Protein AF-A0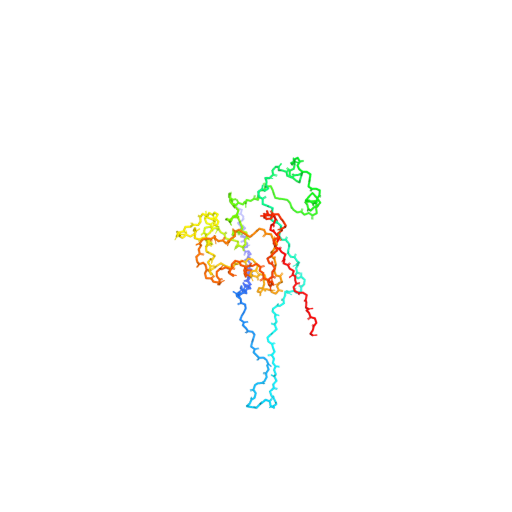A534WMV5-F1 (afdb_monomer_lite)

Radius of gyration: 25.84 Å; chains: 1; bounding box: 45×98×67 Å

pLDDT: mean 75.5, std 22.68, range [28.67, 97.56]

Sequence (215 aa):
MRPVRFAAVVPCAITFWASVALAQKVLPSPEPPFQGVANRTLAGSKPDYPRPVQAPQGAPNILLILIDDAGFGNPSTFGGPVQTPTLDRLARDGLRYNRFHVTALCSPTRAALLSGRNHHAVGFGSIAEAHSGWPGYNAMWPRSAASIAEILRDSGYSTGVFGKWHLTPDTLPVRRHDREGGLRAALSRRSVVRDEYGRRTAAFVVVRRAMGMPP

Foldseek 3Di:
DDDDDDDDDDDDPPPPPPPPPPPPQDPLDDFDDWPWADDPDPVPTGGDDGDFAFADPPDDWDKDKDWPPDDQQDEVCNPHPHDDVVVVVVVVVDPDDPDDDADPDDQQRLCCQFQVDRQLCQQPPDFLQQADPDRSRNLFGDPVTQTPQSVLVSNQKFKAKEFDQRSHHDPDPQDPVRVVRSVVSGGPDDDHDADPPNDGGMIIITIGGPDDDDD

Structure (mmCIF, N/CA/C/O backbone):
data_AF-A0A534WMV5-F1
#
_entry.id   AF-A0A534WMV5-F1
#
loop_
_atom_site.group_PDB
_atom_site.id
_atom_site.type_symbol
_atom_site.label_atom_id
_atom_site.label_alt_id
_atom_site.label_comp_id
_atom_site.label_asym_id
_atom_site.label_entity_id
_atom_site.label_seq_id
_atom_site.pdbx_PDB_ins_code
_atom_site.Cartn_x
_atom_site.Cartn_y
_atom_site.Cartn_z
_atom_site.occupancy
_atom_site.B_iso_or_equiv
_atom_site.auth_seq_id
_atom_site.auth_comp_id
_atom_site.auth_asym_id
_atom_site.auth_atom_id
_atom_site.pdbx_PDB_model_num
ATOM 1 N N . MET A 1 1 ? -2.922 -75.976 18.057 1.00 44.94 1 MET A N 1
ATOM 2 C CA . MET A 1 1 ? -2.052 -75.387 17.015 1.00 44.94 1 MET A CA 1
ATOM 3 C C . MET A 1 1 ? -2.918 -74.500 16.130 1.00 44.94 1 MET A C 1
ATOM 5 O O . MET A 1 1 ? -3.859 -75.006 15.538 1.00 44.94 1 MET A O 1
ATOM 9 N N . ARG A 1 2 ? -2.702 -73.178 16.137 1.00 38.31 2 ARG A N 1
ATOM 10 C CA . ARG A 1 2 ? -3.443 -72.215 15.300 1.00 38.31 2 ARG A CA 1
ATOM 11 C C . ARG A 1 2 ? -2.578 -71.856 14.081 1.00 38.31 2 ARG A C 1
ATOM 13 O O . ARG A 1 2 ? -1.392 -71.610 14.289 1.00 38.31 2 ARG A O 1
ATOM 20 N N . PRO A 1 3 ? -3.117 -71.821 12.850 1.00 43.56 3 PRO A N 1
ATOM 21 C CA . PRO A 1 3 ? -2.329 -71.487 11.670 1.00 43.56 3 PRO A CA 1
ATOM 22 C C . PRO A 1 3 ? -2.040 -69.981 11.618 1.00 43.56 3 PRO A C 1
ATOM 24 O O . PRO A 1 3 ? -2.934 -69.153 11.808 1.00 43.56 3 PRO A O 1
ATOM 27 N N . VAL A 1 4 ? -0.779 -69.637 11.365 1.00 45.97 4 VAL A N 1
ATOM 28 C CA . VAL A 1 4 ? -0.308 -68.262 11.164 1.00 45.97 4 VAL A CA 1
ATOM 29 C C . VAL A 1 4 ? -0.757 -67.799 9.776 1.00 45.97 4 VAL A C 1
ATOM 31 O O . VAL A 1 4 ? -0.454 -68.442 8.774 1.00 45.97 4 VAL A O 1
ATOM 34 N N . ARG A 1 5 ? -1.513 -66.698 9.712 1.00 45.81 5 ARG A N 1
ATOM 35 C CA . ARG A 1 5 ? -1.916 -66.054 8.453 1.00 45.81 5 ARG A CA 1
ATOM 36 C C . ARG A 1 5 ? -0.811 -65.094 8.010 1.00 45.81 5 ARG A C 1
ATOM 38 O O . ARG A 1 5 ? -0.485 -64.170 8.749 1.00 45.81 5 ARG A O 1
ATOM 45 N N . PHE A 1 6 ? -0.271 -65.290 6.811 1.00 43.19 6 PHE A N 1
ATOM 46 C CA . PHE A 1 6 ? 0.605 -64.315 6.161 1.00 43.19 6 PHE A CA 1
ATOM 47 C C . PHE A 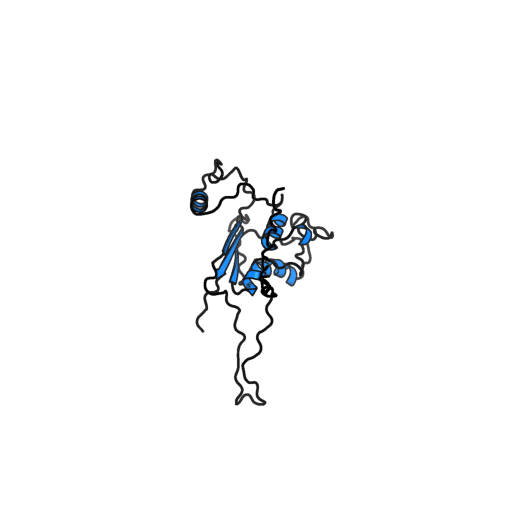1 6 ? -0.246 -63.191 5.561 1.00 43.19 6 PHE A C 1
ATOM 49 O O . PHE A 1 6 ? -1.126 -63.443 4.739 1.00 43.19 6 PHE A O 1
ATOM 56 N N . ALA A 1 7 ? -0.007 -61.953 5.993 1.00 47.84 7 ALA A N 1
ATOM 57 C CA . ALA A 1 7 ? -0.605 -60.767 5.396 1.00 47.84 7 ALA A CA 1
ATOM 58 C C . ALA A 1 7 ? 0.192 -60.374 4.144 1.00 47.84 7 ALA A C 1
ATOM 60 O O . ALA A 1 7 ? 1.392 -60.114 4.224 1.00 47.84 7 ALA A O 1
ATOM 61 N N . ALA A 1 8 ? -0.472 -60.338 2.989 1.00 47.00 8 ALA A N 1
ATOM 62 C CA . ALA A 1 8 ? 0.098 -59.801 1.761 1.00 47.00 8 ALA A CA 1
ATOM 63 C C . ALA A 1 8 ? 0.186 -58.271 1.872 1.00 47.00 8 ALA A C 1
ATOM 65 O O . ALA A 1 8 ? -0.826 -57.590 2.036 1.00 47.00 8 ALA A O 1
ATOM 66 N N . VAL A 1 9 ? 1.402 -57.733 1.799 1.00 46.44 9 VAL A N 1
ATOM 67 C CA . VAL A 1 9 ? 1.648 -56.290 1.724 1.00 46.44 9 VAL A CA 1
ATOM 68 C C . VAL A 1 9 ? 1.382 -55.847 0.287 1.00 46.44 9 VAL A C 1
ATOM 70 O O . VAL A 1 9 ? 2.123 -56.203 -0.625 1.00 46.44 9 VAL A O 1
ATOM 73 N N . VAL A 1 10 ? 0.307 -55.086 0.081 1.00 49.97 10 VAL A N 1
ATOM 74 C CA . VAL A 1 10 ? 0.022 -54.410 -1.191 1.00 49.97 10 VAL A CA 1
ATOM 75 C C . VAL A 1 10 ? 0.951 -53.196 -1.291 1.00 49.97 10 VAL A C 1
ATOM 77 O O . VAL A 1 10 ? 0.880 -52.325 -0.420 1.00 49.97 10 VAL A O 1
ATOM 80 N N . PRO A 1 11 ? 1.831 -53.092 -2.302 1.00 44.81 11 PRO A N 1
ATOM 81 C CA . PRO A 1 11 ? 2.676 -51.920 -2.448 1.00 44.81 11 PRO A CA 1
ATOM 82 C C . PRO A 1 11 ? 1.815 -50.743 -2.918 1.00 44.81 11 PRO A C 1
ATOM 84 O O . PRO A 1 11 ? 1.309 -50.714 -4.038 1.00 44.81 11 PRO A O 1
ATOM 87 N N . CYS A 1 12 ? 1.630 -49.771 -2.026 1.00 41.97 12 CYS A N 1
ATOM 88 C CA . CYS A 1 12 ? 1.025 -48.483 -2.330 1.00 41.97 12 CYS A CA 1
ATOM 89 C C . CYS A 1 12 ? 1.971 -47.721 -3.269 1.00 41.97 12 CYS A C 1
ATOM 91 O O . CYS A 1 12 ? 3.027 -47.247 -2.849 1.00 41.97 12 CYS A O 1
ATOM 93 N N . ALA A 1 13 ? 1.626 -47.652 -4.555 1.00 50.16 13 ALA A N 1
ATOM 94 C CA . ALA A 1 13 ? 2.350 -46.839 -5.519 1.00 50.16 13 ALA A CA 1
ATOM 95 C C . ALA A 1 13 ? 2.137 -45.360 -5.169 1.00 50.16 13 ALA A C 1
ATOM 97 O O . ALA A 1 13 ? 1.097 -44.776 -5.465 1.00 50.16 13 ALA A O 1
ATOM 98 N N . ILE A 1 14 ? 3.126 -44.756 -4.510 1.00 53.72 14 ILE A N 1
ATOM 99 C CA . ILE A 1 14 ? 3.182 -43.313 -4.286 1.00 53.72 14 ILE A CA 1
ATOM 100 C C . ILE A 1 14 ? 3.425 -42.669 -5.652 1.00 53.72 14 ILE A C 1
ATOM 102 O O . ILE A 1 14 ? 4.558 -42.559 -6.117 1.00 53.72 14 ILE A O 1
ATOM 106 N N . THR A 1 15 ? 2.354 -42.265 -6.332 1.00 51.81 15 THR A N 1
ATOM 107 C CA . THR A 1 15 ? 2.458 -41.417 -7.518 1.00 51.81 15 THR A CA 1
ATOM 108 C C . THR A 1 15 ? 2.910 -40.035 -7.069 1.00 51.81 15 THR A C 1
ATOM 110 O O . THR A 1 15 ? 2.114 -39.232 -6.581 1.00 51.81 15 THR A O 1
ATOM 113 N N . PHE A 1 16 ? 4.205 -39.769 -7.209 1.00 42.44 16 PHE A N 1
ATOM 114 C CA . PHE A 1 16 ? 4.785 -38.441 -7.059 1.00 42.44 16 PHE A CA 1
ATOM 115 C C . PHE A 1 16 ? 4.231 -37.557 -8.186 1.00 42.44 16 PHE A C 1
ATOM 117 O O . PHE A 1 16 ? 4.733 -37.562 -9.308 1.00 42.44 16 PHE A O 1
ATOM 124 N N . TRP A 1 17 ? 3.156 -36.816 -7.912 1.00 47.69 17 TRP A N 1
ATOM 125 C CA . TRP A 1 17 ? 2.793 -35.666 -8.733 1.00 47.69 17 TRP A CA 1
ATOM 126 C C . TRP A 1 17 ? 3.890 -34.624 -8.528 1.00 47.69 17 TRP A C 1
ATOM 128 O O . TRP A 1 17 ? 3.895 -33.884 -7.546 1.00 47.69 17 TRP A O 1
ATOM 138 N N . ALA A 1 18 ? 4.867 -34.609 -9.432 1.00 44.41 18 ALA A N 1
ATOM 139 C CA . ALA A 1 18 ? 5.781 -33.492 -9.546 1.00 44.41 18 ALA A CA 1
ATOM 140 C C . ALA A 1 18 ? 4.941 -32.273 -9.937 1.00 44.41 18 ALA A C 1
ATOM 142 O O . ALA A 1 18 ? 4.581 -32.095 -11.100 1.00 44.41 18 ALA A O 1
ATOM 143 N N . SER A 1 19 ? 4.593 -31.447 -8.951 1.00 46.53 19 SER A N 1
ATOM 144 C CA . SER A 1 19 ? 4.166 -30.080 -9.199 1.00 46.53 19 SER A CA 1
ATOM 145 C C . SER A 1 19 ? 5.262 -29.438 -10.035 1.00 46.53 19 SER A C 1
ATOM 147 O O . SER A 1 19 ? 6.346 -29.151 -9.528 1.00 46.53 19 SER A O 1
ATOM 149 N N . VAL A 1 20 ? 5.004 -29.256 -11.329 1.00 44.84 20 VAL A N 1
ATOM 150 C CA . VAL A 1 20 ? 5.805 -28.367 -12.159 1.00 44.84 20 VAL A CA 1
ATOM 151 C C . VAL A 1 20 ? 5.717 -27.022 -11.460 1.00 44.84 20 VAL A C 1
ATOM 153 O O . VAL A 1 20 ? 4.667 -26.379 -11.466 1.00 44.84 20 VAL A O 1
ATOM 156 N N . ALA A 1 21 ? 6.786 -26.640 -10.766 1.00 40.53 21 ALA A N 1
ATOM 157 C CA . ALA A 1 21 ? 6.933 -25.297 -10.256 1.00 40.53 21 ALA A CA 1
ATOM 158 C C . ALA A 1 21 ? 6.850 -24.389 -11.483 1.00 40.53 21 ALA A C 1
ATOM 160 O O . ALA A 1 21 ? 7.787 -24.327 -12.278 1.00 40.53 21 ALA A O 1
ATOM 161 N N . LEU A 1 22 ? 5.688 -23.764 -11.696 1.00 47.72 22 LEU A N 1
ATOM 162 C CA . LEU A 1 22 ? 5.534 -22.723 -12.699 1.00 47.72 22 LEU A CA 1
ATOM 163 C C . LEU A 1 22 ? 6.633 -21.709 -12.402 1.00 47.72 22 LEU A C 1
ATOM 165 O O . LEU A 1 22 ? 6.647 -21.125 -11.317 1.00 47.72 22 LEU A O 1
ATOM 169 N N . ALA A 1 23 ? 7.588 -21.581 -13.325 1.00 43.53 23 ALA A N 1
ATOM 170 C CA . ALA A 1 23 ? 8.689 -20.645 -13.204 1.00 43.53 23 ALA A CA 1
ATOM 171 C C . ALA A 1 23 ? 8.118 -19.294 -12.762 1.00 43.53 23 ALA A C 1
ATOM 173 O O . ALA A 1 23 ? 7.229 -18.750 -13.425 1.00 43.53 23 ALA A O 1
ATOM 174 N N . GLN A 1 24 ? 8.563 -18.790 -11.606 1.00 55.53 24 GLN A N 1
ATOM 175 C CA . GLN A 1 24 ? 8.141 -17.476 -11.138 1.00 55.53 24 GLN A CA 1
ATOM 176 C C . GLN A 1 24 ? 8.456 -16.481 -12.251 1.00 55.53 24 GLN A C 1
ATOM 178 O O . GLN A 1 24 ? 9.611 -16.322 -12.645 1.00 55.53 24 GLN A O 1
ATOM 183 N N . LYS A 1 25 ? 7.417 -15.848 -12.796 1.00 70.31 25 LYS A N 1
ATOM 184 C CA . LYS A 1 25 ? 7.573 -14.807 -13.805 1.00 70.31 25 LYS A CA 1
ATOM 185 C C . LYS A 1 25 ? 8.410 -13.688 -13.181 1.00 70.31 25 LYS A C 1
ATOM 187 O O . LYS A 1 25 ? 7.936 -12.993 -12.286 1.00 70.31 25 LYS A O 1
ATOM 192 N N . VAL A 1 26 ? 9.663 -13.556 -13.612 1.00 81.81 26 VAL A N 1
ATOM 193 C CA . VAL A 1 26 ? 10.568 -12.506 -13.133 1.00 81.81 26 VAL A CA 1
ATOM 194 C C . VAL A 1 26 ? 10.095 -11.172 -13.710 1.00 81.81 26 VAL A C 1
ATOM 196 O O . VAL A 1 26 ? 9.869 -11.055 -14.916 1.00 81.81 26 VAL A O 1
ATOM 199 N N . LEU A 1 27 ? 9.895 -10.185 -12.835 1.00 83.50 27 LEU A N 1
ATOM 200 C CA . LEU A 1 27 ? 9.534 -8.817 -13.202 1.00 83.50 27 LEU A CA 1
ATOM 201 C C . LEU A 1 27 ? 10.727 -7.874 -12.964 1.00 83.50 27 LEU A C 1
ATOM 203 O O . LEU A 1 27 ? 11.468 -8.086 -12.000 1.00 83.50 27 LEU A O 1
ATOM 207 N N . PRO A 1 28 ? 10.892 -6.825 -13.789 1.00 83.62 28 PRO A N 1
ATOM 208 C CA . PRO A 1 28 ? 10.125 -6.533 -15.005 1.00 83.62 28 PRO A CA 1
ATOM 209 C C . PRO A 1 28 ? 10.409 -7.553 -16.121 1.00 83.62 28 PRO A C 1
ATOM 211 O O . PRO A 1 28 ? 11.485 -8.145 -16.178 1.00 83.62 28 PRO A O 1
ATOM 214 N N . SER A 1 29 ? 9.431 -7.786 -17.003 1.00 82.50 29 SER A N 1
ATOM 215 C CA . SER A 1 29 ? 9.649 -8.649 -18.172 1.00 82.50 29 SER A CA 1
ATOM 216 C C . SER A 1 29 ? 10.648 -7.998 -19.141 1.00 82.50 29 SER A C 1
ATOM 218 O O . SER A 1 29 ? 10.623 -6.774 -19.282 1.00 82.50 29 SER A O 1
ATOM 220 N N . PRO A 1 30 ? 11.515 -8.784 -19.807 1.00 84.06 30 PRO A N 1
ATOM 221 C CA . PRO A 1 30 ? 12.445 -8.248 -20.796 1.00 84.06 30 PRO A CA 1
ATOM 222 C C . PRO A 1 30 ? 11.691 -7.621 -21.974 1.00 84.06 30 PRO A C 1
ATOM 224 O O . PRO A 1 30 ? 10.539 -7.973 -22.246 1.00 84.06 30 PRO A O 1
ATOM 227 N N . GLU A 1 31 ? 12.350 -6.703 -22.683 1.00 81.50 31 GLU A N 1
ATOM 228 C CA . GLU A 1 31 ? 11.782 -6.098 -23.887 1.00 81.50 31 GLU A CA 1
ATOM 229 C C . GLU A 1 31 ? 11.488 -7.178 -24.944 1.00 81.50 31 GLU A C 1
ATOM 231 O O . GLU A 1 31 ? 12.322 -8.064 -25.168 1.00 81.50 31 GLU A O 1
ATOM 236 N N . PRO A 1 32 ? 10.304 -7.149 -25.585 1.00 83.12 32 PRO A N 1
ATOM 237 C CA . PRO A 1 32 ? 9.990 -8.102 -26.636 1.00 83.12 32 PRO A CA 1
ATOM 238 C C . PRO A 1 32 ? 10.939 -7.899 -27.829 1.00 83.12 32 PRO A C 1
ATOM 240 O O . PRO A 1 32 ? 11.237 -6.755 -28.182 1.00 83.12 32 PRO A O 1
ATOM 243 N N . PRO A 1 33 ? 11.404 -8.980 -28.481 1.00 86.56 33 PRO A N 1
ATOM 244 C CA . PRO A 1 33 ? 12.253 -8.856 -29.657 1.00 86.56 33 PRO A CA 1
ATOM 245 C C . PRO A 1 33 ? 11.488 -8.181 -30.799 1.00 86.56 33 PRO A C 1
ATOM 247 O O . PRO A 1 33 ? 10.302 -8.453 -30.997 1.00 86.56 33 PRO A O 1
ATOM 250 N N . PHE A 1 34 ? 12.187 -7.338 -31.561 1.00 91.44 34 PHE A N 1
ATOM 251 C CA . PHE A 1 34 ? 11.660 -6.691 -32.762 1.00 91.44 34 PHE A CA 1
ATOM 252 C C . PHE A 1 34 ? 11.176 -7.741 -33.770 1.00 91.44 34 PHE A C 1
ATOM 254 O O . PHE A 1 34 ? 11.966 -8.575 -34.210 1.00 91.44 34 PHE A O 1
ATOM 261 N N . GLN A 1 35 ? 9.894 -7.697 -34.142 1.00 92.19 35 GLN A N 1
ATOM 262 C CA . GLN A 1 35 ? 9.298 -8.609 -35.133 1.00 92.19 35 GLN A CA 1
ATOM 263 C C . GLN A 1 35 ? 9.219 -7.994 -36.534 1.00 92.19 35 GLN A C 1
ATOM 265 O O . GLN A 1 35 ? 8.653 -8.586 -37.454 1.00 92.19 35 GLN A O 1
ATOM 270 N N . GLY A 1 36 ? 9.741 -6.780 -36.703 1.00 91.88 36 GLY A N 1
ATOM 271 C CA . GLY A 1 36 ? 9.799 -6.123 -37.997 1.00 91.88 36 GLY A CA 1
ATOM 272 C C . GLY A 1 36 ? 10.952 -6.637 -38.859 1.00 91.88 36 GLY A C 1
ATOM 273 O O . GLY A 1 36 ? 11.645 -7.600 -38.539 1.00 91.88 36 GLY A O 1
ATOM 274 N N . VAL A 1 37 ? 11.185 -5.952 -39.974 1.00 94.62 37 VAL A N 1
ATOM 275 C CA . VAL A 1 37 ? 12.282 -6.247 -40.902 1.00 94.62 37 VAL A CA 1
ATOM 276 C C . VAL A 1 37 ? 13.134 -4.995 -41.053 1.00 94.62 37 VAL A C 1
ATOM 278 O O . VAL A 1 37 ? 12.627 -3.962 -41.487 1.00 94.62 37 VAL A O 1
ATOM 281 N N . ALA A 1 38 ? 14.419 -5.083 -40.716 1.00 93.62 38 ALA A N 1
ATOM 282 C CA . ALA A 1 38 ? 15.381 -3.996 -40.876 1.00 93.62 38 ALA A CA 1
ATOM 283 C C . ALA A 1 38 ? 16.331 -4.314 -42.041 1.00 93.62 38 ALA A C 1
ATOM 285 O O . ALA A 1 38 ? 17.278 -5.083 -41.890 1.00 93.62 38 ALA A O 1
ATOM 286 N N . ASN A 1 39 ? 16.051 -3.748 -43.217 1.00 94.69 39 ASN A N 1
ATOM 287 C CA . ASN A 1 39 ? 16.879 -3.916 -44.412 1.00 94.69 39 ASN A CA 1
ATOM 288 C C . ASN A 1 39 ? 17.940 -2.810 -44.526 1.00 94.69 39 ASN A C 1
ATOM 290 O O . ASN A 1 39 ? 17.893 -1.798 -43.830 1.00 94.69 39 ASN A O 1
ATOM 294 N N . ARG A 1 40 ? 18.883 -2.976 -45.466 1.00 94.12 40 ARG A N 1
ATOM 295 C CA . ARG A 1 40 ? 19.926 -1.973 -45.767 1.00 94.12 40 ARG A CA 1
ATOM 296 C C . ARG A 1 40 ? 19.347 -0.612 -46.185 1.00 94.12 40 ARG A C 1
ATOM 298 O O . ARG A 1 40 ? 19.985 0.413 -45.966 1.00 94.12 40 ARG A O 1
ATOM 305 N N . THR A 1 41 ? 18.159 -0.600 -46.788 1.00 93.81 41 THR A N 1
ATOM 306 C CA . THR A 1 41 ? 17.413 0.610 -47.162 1.00 93.81 41 THR A CA 1
ATOM 307 C C . THR A 1 41 ? 16.053 0.650 -46.468 1.00 93.81 41 THR A C 1
ATOM 309 O O . THR A 1 41 ? 15.481 -0.390 -46.138 1.00 93.81 41 THR A O 1
ATOM 312 N N . LEU A 1 42 ? 15.485 1.853 -46.306 1.00 88.69 42 LEU A N 1
ATOM 313 C CA . LEU A 1 42 ? 14.103 2.026 -45.831 1.00 88.69 42 LEU A CA 1
ATOM 314 C C . LEU A 1 42 ? 13.103 1.285 -46.730 1.00 88.69 42 LEU A C 1
ATOM 316 O O . LEU A 1 42 ? 12.178 0.649 -46.231 1.00 88.69 42 LEU A O 1
ATOM 320 N N . ALA A 1 43 ? 13.328 1.311 -48.048 1.00 91.56 43 ALA A N 1
ATOM 321 C CA . ALA A 1 43 ? 12.562 0.516 -48.998 1.00 91.56 43 ALA A CA 1
ATOM 322 C C . ALA A 1 43 ? 12.658 -0.979 -48.640 1.00 91.56 43 ALA A C 1
ATOM 324 O O . ALA A 1 43 ? 13.752 -1.539 -48.572 1.00 91.56 43 ALA A O 1
ATOM 325 N N . GLY A 1 44 ? 11.503 -1.599 -48.380 1.00 87.94 44 GLY A N 1
ATOM 326 C CA . GLY A 1 44 ? 11.382 -3.003 -47.979 1.00 87.94 44 GLY A CA 1
ATOM 327 C C . GLY A 1 44 ? 11.527 -3.270 -46.476 1.00 87.94 44 GLY A C 1
ATOM 328 O O . GLY A 1 44 ? 11.277 -4.396 -46.051 1.00 87.94 44 GLY A O 1
ATOM 329 N N . SER A 1 45 ? 11.915 -2.286 -45.660 1.00 94.94 45 SER A N 1
ATOM 330 C CA . SER A 1 45 ? 11.899 -2.424 -44.196 1.00 94.94 45 SER A CA 1
ATOM 331 C C . SER A 1 45 ? 10.461 -2.373 -43.661 1.00 94.94 45 SER A C 1
ATOM 333 O O . SER A 1 45 ? 9.614 -1.665 -44.205 1.00 94.94 45 SER A O 1
ATOM 335 N N . LYS A 1 46 ? 10.171 -3.121 -42.590 1.00 95.19 46 LYS A N 1
ATOM 336 C CA . LYS A 1 46 ? 8.864 -3.143 -41.914 1.00 95.19 46 LYS A CA 1
ATOM 337 C C . LYS A 1 46 ? 9.041 -2.760 -40.447 1.00 95.19 46 LYS A C 1
ATOM 339 O O . LYS A 1 46 ? 9.752 -3.481 -39.748 1.00 95.19 46 LYS A O 1
ATOM 344 N N . PRO A 1 47 ? 8.430 -1.665 -39.968 1.00 92.75 47 PRO A N 1
ATOM 345 C CA . PRO A 1 47 ? 8.474 -1.334 -38.554 1.00 92.75 47 PRO A CA 1
ATOM 346 C C . PRO A 1 47 ? 7.618 -2.316 -37.747 1.00 92.75 47 PRO A C 1
ATOM 348 O O . PRO A 1 47 ? 6.604 -2.820 -38.225 1.00 92.75 47 PRO A O 1
ATOM 351 N N . ASP A 1 48 ? 8.020 -2.536 -36.505 1.00 91.38 48 ASP A N 1
ATOM 352 C CA . ASP A 1 48 ? 7.235 -3.190 -35.466 1.00 91.38 48 ASP A CA 1
ATOM 353 C C . ASP A 1 48 ? 7.456 -2.404 -34.174 1.00 91.38 48 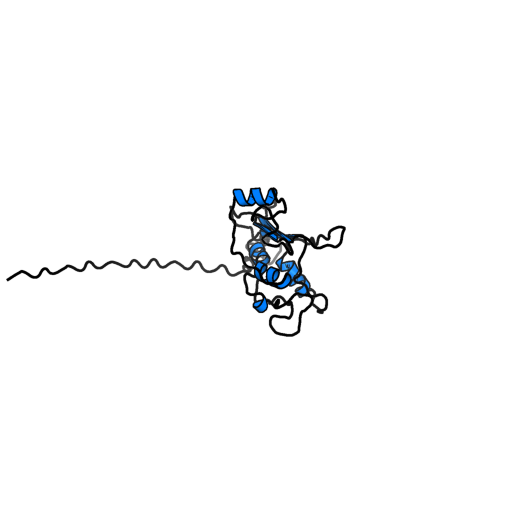ASP A C 1
ATOM 355 O O . ASP A 1 48 ? 8.596 -2.100 -33.813 1.00 91.38 48 ASP A O 1
ATOM 359 N N . TYR A 1 49 ? 6.362 -2.014 -33.525 1.00 86.88 49 TYR A N 1
ATOM 360 C CA . TYR A 1 49 ? 6.410 -1.219 -32.304 1.00 86.88 49 TYR A CA 1
ATOM 361 C C . TYR A 1 49 ? 6.230 -2.130 -31.088 1.00 86.88 49 TYR A C 1
ATOM 363 O O . TYR A 1 49 ? 5.333 -2.981 -31.091 1.00 86.88 49 TYR A O 1
ATOM 371 N N . PRO A 1 50 ? 7.010 -1.929 -30.010 1.00 84.19 50 PRO A N 1
ATOM 372 C CA . PRO A 1 50 ? 6.810 -2.675 -28.779 1.00 84.19 50 PRO A CA 1
ATOM 373 C C . PRO A 1 50 ? 5.404 -2.400 -28.236 1.00 84.19 50 PRO A C 1
ATOM 375 O O . PRO A 1 50 ? 4.985 -1.252 -28.070 1.00 84.19 50 PRO A O 1
ATOM 378 N N . ARG A 1 51 ? 4.657 -3.470 -27.962 1.00 83.44 51 ARG A N 1
ATOM 379 C CA . ARG A 1 51 ? 3.303 -3.372 -27.407 1.00 83.44 51 ARG A CA 1
ATOM 380 C C . ARG A 1 51 ? 3.383 -3.219 -25.886 1.00 83.44 51 ARG A C 1
ATOM 382 O O . ARG A 1 51 ? 4.179 -3.918 -25.257 1.00 83.44 51 ARG A O 1
ATOM 389 N N . PRO A 1 52 ? 2.553 -2.360 -25.269 1.00 79.19 52 PRO A N 1
ATOM 390 C CA . PRO A 1 52 ? 2.507 -2.255 -23.818 1.00 79.19 52 PRO A CA 1
ATOM 391 C C . PRO A 1 52 ? 1.998 -3.561 -23.201 1.00 79.19 52 PRO A C 1
ATOM 393 O O . PRO A 1 52 ? 1.132 -4.235 -23.765 1.00 79.19 52 PRO A O 1
ATOM 396 N N . VAL A 1 53 ? 2.509 -3.899 -22.015 1.00 83.56 53 VAL A N 1
ATOM 397 C CA . VAL A 1 53 ? 2.013 -5.043 -21.242 1.00 83.56 53 VAL A CA 1
ATOM 398 C C . VAL A 1 53 ? 0.545 -4.805 -20.891 1.00 83.56 53 VAL A C 1
ATOM 400 O O . VAL A 1 53 ? 0.185 -3.749 -20.371 1.00 83.56 53 VAL A O 1
ATOM 403 N N . GLN A 1 54 ? -0.304 -5.792 -21.169 1.00 85.94 54 GLN A N 1
ATOM 404 C CA . GLN A 1 54 ? -1.726 -5.752 -20.837 1.00 85.94 54 GLN A CA 1
ATOM 405 C C . GLN A 1 54 ? -2.025 -6.700 -19.682 1.00 85.94 54 GLN A C 1
ATOM 407 O O . GLN A 1 54 ? -1.486 -7.806 -19.611 1.00 85.94 54 GLN A O 1
ATOM 412 N N . ALA A 1 55 ? -2.919 -6.274 -18.793 1.00 85.50 55 ALA A N 1
ATOM 413 C CA . ALA A 1 55 ? -3.406 -7.131 -17.728 1.00 85.50 55 ALA A CA 1
ATOM 414 C C . ALA A 1 55 ? -4.191 -8.332 -18.302 1.00 85.50 55 ALA A C 1
ATOM 416 O O . ALA A 1 55 ? -4.961 -8.152 -19.259 1.00 85.50 55 ALA A O 1
ATOM 417 N N . PRO A 1 56 ? -4.047 -9.538 -17.709 1.00 83.69 56 PRO A N 1
ATOM 418 C CA . PRO A 1 56 ? -4.719 -10.749 -18.172 1.00 83.69 56 PRO A CA 1
ATOM 419 C C . PRO A 1 56 ? -6.231 -10.581 -18.357 1.00 83.69 56 PRO A C 1
ATOM 421 O O . PRO A 1 56 ? -6.881 -9.735 -17.732 1.00 83.69 56 PRO A O 1
ATOM 424 N N . GLN A 1 57 ? -6.817 -11.414 -19.214 1.00 86.44 57 GLN A N 1
ATOM 425 C CA . GLN A 1 57 ? -8.269 -11.472 -19.347 1.00 86.44 57 GLN A CA 1
ATOM 426 C C . GLN A 1 57 ? -8.900 -11.877 -18.007 1.00 86.44 57 GLN A C 1
ATOM 428 O O . GLN A 1 57 ? -8.423 -12.788 -17.339 1.00 86.44 57 GLN A O 1
ATOM 433 N N . GLY A 1 58 ? -9.952 -11.164 -17.597 1.00 86.88 58 GLY A N 1
ATOM 434 C CA . GLY A 1 58 ? -10.617 -11.393 -16.309 1.00 86.88 58 GLY A CA 1
ATOM 435 C C . GLY A 1 58 ? -9.895 -10.811 -15.086 1.00 86.88 58 GLY A C 1
ATOM 436 O O . GLY A 1 58 ? -10.385 -10.980 -13.975 1.00 86.88 58 GLY A O 1
ATOM 437 N N . ALA A 1 59 ? -8.773 -10.102 -15.261 1.00 87.50 59 ALA A N 1
ATOM 438 C CA . ALA A 1 59 ? -8.093 -9.411 -14.166 1.00 87.50 59 ALA A CA 1
ATOM 439 C C . ALA A 1 59 ? -9.037 -8.415 -13.445 1.00 87.50 59 ALA A C 1
ATOM 441 O O . ALA A 1 59 ? -9.625 -7.556 -14.118 1.00 87.50 59 ALA A O 1
ATOM 442 N N . PRO A 1 60 ? -9.196 -8.500 -12.106 1.00 91.81 60 PRO A N 1
ATOM 443 C CA . PRO A 1 60 ? -10.106 -7.636 -11.356 1.00 91.81 60 PRO A CA 1
ATOM 444 C C . PRO A 1 60 ? -9.546 -6.219 -11.210 1.00 91.81 60 PRO A C 1
ATOM 446 O O . PRO A 1 60 ? -8.344 -6.003 -11.293 1.00 91.81 60 PRO A O 1
ATOM 449 N N . ASN A 1 61 ? -10.402 -5.240 -10.921 1.00 90.69 61 ASN A N 1
ATOM 450 C CA . ASN A 1 61 ? -9.924 -3.949 -10.421 1.00 90.69 61 ASN A CA 1
ATOM 451 C C . ASN A 1 61 ? -9.602 -4.074 -8.928 1.00 90.69 61 ASN A C 1
ATOM 453 O O . ASN A 1 61 ? -10.326 -4.752 -8.200 1.00 90.69 61 ASN A O 1
ATOM 457 N N . ILE A 1 62 ? -8.553 -3.393 -8.469 1.00 90.06 62 ILE A N 1
ATOM 458 C CA . ILE A 1 62 ? -8.148 -3.400 -7.061 1.00 90.06 62 ILE A CA 1
ATOM 459 C C . ILE A 1 62 ? -8.306 -1.981 -6.515 1.00 90.06 62 ILE A C 1
ATOM 461 O O . ILE A 1 62 ? -7.761 -1.023 -7.064 1.00 90.06 62 ILE A O 1
ATOM 465 N N . LEU A 1 63 ? -9.065 -1.852 -5.428 1.00 91.25 63 LEU A N 1
ATOM 466 C CA . LEU A 1 63 ? -9.235 -0.610 -4.684 1.00 91.25 63 LEU A CA 1
ATOM 467 C C . LEU A 1 63 ? -8.767 -0.829 -3.248 1.00 91.25 63 LEU A C 1
ATOM 469 O O . LEU A 1 63 ? -9.390 -1.579 -2.502 1.00 91.25 63 LEU A O 1
ATOM 473 N N . LEU A 1 64 ? -7.683 -0.158 -2.868 1.00 90.75 64 LEU A N 1
ATOM 474 C CA . LEU A 1 64 ? -7.172 -0.165 -1.501 1.00 90.75 64 LEU A CA 1
ATOM 475 C C . LEU A 1 64 ? -7.534 1.153 -0.822 1.00 90.75 64 LEU A C 1
ATOM 477 O O . LEU A 1 64 ? -7.115 2.215 -1.281 1.00 90.75 64 LEU A O 1
ATOM 481 N N . ILE A 1 65 ? -8.293 1.071 0.270 1.00 91.94 65 ILE A N 1
ATOM 482 C CA . ILE A 1 65 ? -8.705 2.219 1.082 1.00 91.94 65 ILE A CA 1
ATOM 483 C C . ILE A 1 65 ? -7.982 2.132 2.422 1.00 91.94 65 ILE A C 1
ATOM 485 O O . ILE A 1 65 ? -8.214 1.198 3.187 1.00 91.94 65 ILE A O 1
ATOM 489 N N . LEU A 1 66 ? -7.122 3.108 2.710 1.00 90.75 66 LEU A N 1
ATOM 490 C CA . LEU A 1 66 ? -6.435 3.222 3.993 1.00 90.75 66 LEU A CA 1
ATOM 491 C C . LEU A 1 66 ? -6.885 4.491 4.721 1.00 90.75 66 LEU A C 1
ATOM 493 O O . LEU A 1 66 ? -6.636 5.609 4.254 1.00 90.75 66 LEU A O 1
ATOM 497 N N . ILE A 1 67 ? -7.527 4.299 5.873 1.0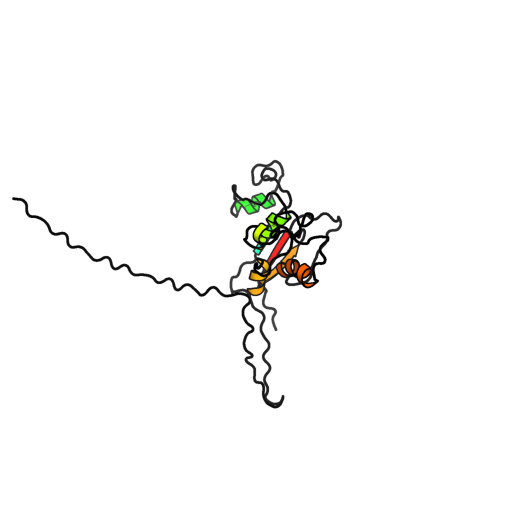0 92.00 67 ILE A N 1
ATOM 498 C CA . ILE A 1 67 ? -7.983 5.372 6.761 1.00 92.00 67 ILE A CA 1
ATOM 499 C C . ILE A 1 67 ? -6.871 5.668 7.770 1.00 92.00 67 ILE A C 1
ATOM 501 O O . ILE A 1 67 ? -6.304 4.751 8.358 1.00 92.00 67 ILE A O 1
ATOM 505 N N . ASP A 1 68 ? -6.536 6.945 7.926 1.00 92.06 68 ASP A N 1
ATOM 506 C CA . ASP A 1 68 ? -5.461 7.401 8.810 1.00 92.06 68 ASP A CA 1
ATOM 507 C C . ASP A 1 68 ? -5.998 7.577 10.235 1.00 92.06 68 ASP A C 1
ATOM 509 O O . ASP A 1 68 ? -7.077 8.142 10.411 1.00 92.06 68 ASP A O 1
ATOM 513 N N . ASP A 1 69 ? -5.263 7.067 11.223 1.00 90.81 69 ASP A N 1
ATOM 514 C CA . ASP A 1 69 ? -5.549 7.177 12.662 1.00 90.81 69 ASP A CA 1
ATOM 515 C C . ASP A 1 69 ? -6.974 6.756 13.087 1.00 90.81 69 ASP A C 1
ATOM 517 O O . ASP A 1 69 ? -7.542 7.247 14.065 1.00 90.81 69 ASP A O 1
ATOM 521 N N . ALA A 1 70 ? -7.561 5.792 12.370 1.00 89.88 70 ALA A N 1
ATOM 522 C CA . ALA A 1 70 ? -8.847 5.209 12.732 1.00 89.88 70 ALA A CA 1
ATOM 523 C C . ALA A 1 70 ? -8.690 4.143 13.827 1.00 89.88 70 ALA A C 1
ATOM 525 O O . ALA A 1 70 ? -8.150 3.060 13.593 1.00 89.88 70 ALA A O 1
ATOM 526 N N . GLY A 1 71 ? -9.213 4.433 15.019 1.00 90.88 71 GLY A N 1
ATOM 527 C CA . GLY A 1 71 ? -9.296 3.466 16.111 1.00 90.88 71 GLY A CA 1
ATOM 528 C C . GLY A 1 71 ? -10.283 2.333 15.811 1.00 90.88 71 GLY A C 1
ATOM 529 O O . GLY A 1 71 ? -11.377 2.572 15.300 1.00 90.88 71 GLY A O 1
ATOM 530 N N . PHE A 1 72 ? -9.919 1.101 16.182 1.00 94.31 72 PHE A N 1
ATOM 531 C CA . PHE A 1 72 ? -10.737 -0.102 15.959 1.00 94.31 72 PHE A CA 1
ATOM 532 C C . PHE A 1 72 ? -12.156 0.007 16.544 1.00 94.31 72 PHE A C 1
ATOM 534 O O . PHE A 1 72 ? -13.112 -0.433 15.916 1.00 94.31 72 PHE A O 1
ATOM 541 N N . GLY A 1 73 ? -12.295 0.633 17.718 1.00 94.62 73 GLY A N 1
ATOM 542 C CA . GLY A 1 73 ? -13.576 0.807 18.414 1.00 94.62 73 GLY A CA 1
ATOM 543 C C . GLY A 1 73 ? -14.398 2.022 17.977 1.00 94.62 73 GLY A C 1
ATOM 544 O O . GLY A 1 73 ? -15.423 2.299 18.590 1.00 94.62 73 GLY A O 1
ATOM 545 N N . ASN A 1 74 ? -13.966 2.772 16.960 1.00 94.56 74 ASN A N 1
ATOM 546 C CA . ASN A 1 74 ? -14.687 3.961 16.503 1.00 94.56 74 ASN A CA 1
ATOM 547 C C . ASN A 1 74 ? -15.888 3.629 15.590 1.00 94.56 74 ASN A C 1
ATOM 549 O O . ASN A 1 74 ? -16.984 4.106 15.887 1.00 94.56 74 ASN A O 1
ATOM 553 N N . PRO A 1 75 ? -15.740 2.856 14.494 1.00 95.00 75 PRO A N 1
ATOM 554 C CA . PRO A 1 75 ? -16.816 2.645 13.520 1.00 95.00 75 PRO A CA 1
ATOM 555 C C . PRO A 1 75 ? -17.903 1.667 13.997 1.00 95.00 75 PRO A C 1
ATOM 557 O O . PRO A 1 75 ? -17.609 0.637 14.611 1.00 95.00 75 PRO A O 1
ATOM 560 N N . SER A 1 76 ? -19.152 1.924 13.597 1.00 96.00 76 SER A N 1
ATOM 561 C CA . SER A 1 76 ? -20.319 1.051 13.815 1.00 96.00 76 SER A CA 1
ATOM 562 C C . SER A 1 76 ? -20.090 -0.381 13.324 1.00 96.00 76 SER A C 1
ATOM 564 O O . SER A 1 76 ? -20.561 -1.331 13.947 1.00 96.00 76 SER A O 1
ATOM 566 N N . THR A 1 77 ? -19.272 -0.558 12.282 1.00 95.38 77 THR A N 1
ATOM 567 C CA . THR A 1 77 ? -18.938 -1.864 11.686 1.00 95.38 77 THR A CA 1
ATOM 568 C C . THR A 1 77 ? -18.260 -2.834 12.658 1.00 95.38 77 THR A C 1
ATOM 570 O O . THR A 1 77 ? -18.343 -4.056 12.472 1.00 95.38 77 THR A O 1
ATOM 573 N N . PHE A 1 78 ? -17.618 -2.294 13.701 1.00 95.50 78 PHE A N 1
ATOM 574 C CA . PHE A 1 78 ? -16.971 -3.032 14.790 1.00 95.50 78 PHE A CA 1
ATOM 575 C C . PHE A 1 78 ? -17.609 -2.748 16.167 1.00 95.50 78 PHE A C 1
ATOM 577 O O . PHE A 1 78 ? -17.013 -3.058 17.195 1.00 95.50 78 PHE A O 1
ATOM 584 N N . GLY A 1 79 ? -18.830 -2.198 16.198 1.00 94.94 79 GLY A N 1
ATOM 585 C CA . GLY A 1 79 ? -19.586 -1.912 17.427 1.00 94.94 79 GLY A CA 1
ATOM 586 C C . GLY A 1 79 ? -19.311 -0.543 18.056 1.00 94.94 79 GLY A C 1
ATOM 587 O O . GLY A 1 79 ? -19.730 -0.298 19.184 1.00 94.94 79 GLY A O 1
ATOM 588 N N . GLY A 1 80 ? -18.609 0.342 17.347 1.00 96.50 80 GLY A N 1
ATOM 589 C CA . GLY A 1 80 ? -18.308 1.693 17.804 1.00 96.50 80 GLY A CA 1
ATOM 590 C C . GLY A 1 80 ? -19.462 2.692 17.641 1.00 96.50 80 GLY A C 1
ATOM 591 O O . GLY A 1 80 ? -20.442 2.415 16.945 1.00 96.50 80 GLY A O 1
ATOM 592 N N . PRO A 1 81 ? -19.354 3.883 18.256 1.00 96.81 81 PRO A N 1
ATOM 593 C CA . PRO A 1 81 ? -20.414 4.891 18.234 1.00 96.81 81 PRO A CA 1
ATOM 594 C C . PRO A 1 81 ? -20.509 5.668 16.908 1.00 96.81 81 PRO A C 1
ATOM 596 O O . PRO A 1 81 ? -21.534 6.298 16.641 1.00 96.81 81 PRO A O 1
ATOM 599 N N . VAL A 1 82 ? -19.461 5.659 16.073 1.00 96.88 82 VAL A N 1
ATOM 600 C CA . VAL A 1 82 ? -19.422 6.431 14.822 1.00 96.88 82 VAL A CA 1
ATOM 601 C C . VAL A 1 82 ? -20.185 5.689 13.732 1.00 96.88 82 VAL A C 1
ATOM 603 O O . VAL A 1 82 ? -19.771 4.623 13.284 1.00 96.88 82 VAL A O 1
ATOM 606 N N . GLN A 1 83 ? -21.283 6.277 13.263 1.00 97.56 83 GLN A N 1
ATOM 607 C CA . GLN A 1 83 ? -22.116 5.684 12.219 1.00 97.56 83 GLN A CA 1
ATOM 608 C C . GLN A 1 83 ? -21.373 5.632 10.877 1.00 97.56 83 GLN A C 1
ATOM 610 O O . GLN A 1 83 ? -21.020 6.662 10.303 1.00 97.56 83 GLN A O 1
ATOM 615 N N . THR A 1 84 ? -21.160 4.421 10.360 1.00 96.69 84 THR A N 1
ATOM 616 C CA . THR A 1 84 ? -20.426 4.160 9.113 1.00 96.69 84 THR A CA 1
ATOM 617 C C . THR A 1 84 ? -21.219 3.265 8.148 1.00 96.69 84 THR A C 1
ATOM 619 O O . THR A 1 84 ? -20.741 2.202 7.751 1.00 96.69 84 THR A O 1
ATOM 622 N N . PRO A 1 85 ? -22.411 3.694 7.682 1.00 97.00 85 PRO A N 1
ATOM 623 C CA . PRO A 1 85 ? -23.337 2.840 6.925 1.00 97.00 85 PRO A CA 1
ATOM 624 C C . PRO A 1 85 ? -22.743 2.268 5.625 1.00 97.00 85 PRO A C 1
ATOM 626 O O . PRO A 1 85 ? -23.086 1.161 5.205 1.00 97.00 85 PRO A O 1
ATOM 629 N N . THR A 1 86 ? -21.819 2.992 4.986 1.00 96.25 86 THR A N 1
ATOM 630 C CA . THR A 1 86 ? -21.105 2.498 3.799 1.00 96.25 86 THR A CA 1
ATOM 631 C C . THR A 1 86 ? -20.156 1.348 4.139 1.00 96.25 86 THR A C 1
ATOM 633 O O . THR A 1 86 ? -20.117 0.367 3.397 1.00 96.25 86 THR A O 1
ATOM 636 N N . LEU A 1 87 ? -19.424 1.436 5.256 1.00 94.75 87 LEU A N 1
ATOM 637 C CA . LEU A 1 87 ? -18.556 0.352 5.728 1.00 94.75 87 LEU A CA 1
ATOM 638 C C . LEU A 1 87 ? -19.388 -0.839 6.214 1.00 94.75 87 LEU A C 1
ATOM 640 O O . LEU A 1 87 ? -19.045 -1.977 5.907 1.00 94.75 87 LEU A O 1
ATOM 644 N N . ASP A 1 88 ? -20.533 -0.586 6.851 1.00 96.56 88 ASP A N 1
ATOM 645 C CA . ASP A 1 88 ? -21.469 -1.631 7.278 1.00 96.56 88 ASP A CA 1
ATOM 646 C C . ASP A 1 88 ? -22.033 -2.420 6.091 1.00 96.56 88 ASP A C 1
ATOM 648 O O . ASP A 1 88 ? -22.194 -3.638 6.156 1.00 96.56 88 ASP A O 1
ATOM 652 N N . ARG A 1 89 ? -22.314 -1.749 4.967 1.00 97.38 89 ARG A N 1
ATOM 653 C CA . ARG A 1 89 ? -22.693 -2.429 3.720 1.00 97.38 89 ARG A CA 1
ATOM 654 C C . ARG A 1 89 ? -21.542 -3.272 3.167 1.00 97.38 89 ARG A C 1
ATOM 656 O O . ARG A 1 89 ? -21.750 -4.448 2.905 1.00 97.38 89 ARG A O 1
ATOM 663 N N . LEU A 1 90 ? -20.336 -2.709 3.057 1.00 95.88 90 LEU A N 1
ATOM 664 C CA . LEU A 1 90 ? -19.164 -3.448 2.565 1.00 95.88 90 LEU A CA 1
ATOM 665 C C . LEU A 1 90 ? -18.847 -4.682 3.421 1.00 95.88 90 LEU A C 1
ATOM 667 O O . LEU A 1 90 ? -18.477 -5.723 2.892 1.00 95.88 90 LEU A O 1
ATOM 671 N N . ALA A 1 91 ? -19.010 -4.574 4.737 1.00 95.44 91 ALA A N 1
ATOM 672 C CA . ALA A 1 91 ? -18.785 -5.668 5.667 1.00 95.44 91 ALA A CA 1
ATOM 673 C C . ALA A 1 91 ? -19.842 -6.779 5.590 1.00 95.44 91 ALA A C 1
ATOM 675 O O . ALA A 1 91 ? -19.512 -7.928 5.876 1.00 95.44 91 ALA A O 1
ATOM 676 N N . ARG A 1 92 ? -21.096 -6.454 5.242 1.00 97.06 92 ARG A N 1
ATOM 677 C CA . ARG A 1 92 ? -22.162 -7.452 5.039 1.00 97.06 92 ARG A CA 1
ATOM 678 C C . ARG A 1 92 ? -21.926 -8.294 3.791 1.00 97.06 92 ARG A C 1
ATOM 680 O O . ARG A 1 92 ? -22.160 -9.495 3.831 1.00 97.06 92 ARG A O 1
ATOM 687 N N . ASP A 1 93 ? -21.418 -7.667 2.736 1.00 97.31 93 ASP A N 1
ATOM 688 C CA . ASP A 1 93 ? -21.171 -8.313 1.444 1.00 97.31 93 ASP A CA 1
ATOM 689 C C . ASP A 1 93 ? -19.732 -8.862 1.319 1.00 97.31 93 ASP A C 1
ATOM 691 O O . ASP A 1 93 ? -19.304 -9.267 0.238 1.00 97.31 93 ASP A O 1
ATOM 695 N N . GLY A 1 94 ? -18.957 -8.851 2.410 1.00 95.88 94 GLY A N 1
ATOM 696 C CA . GLY A 1 94 ? -17.524 -9.134 2.393 1.00 95.88 94 GLY A CA 1
ATOM 697 C C . GLY A 1 94 ? -17.000 -9.820 3.653 1.00 95.88 94 GLY A C 1
ATOM 698 O O . GLY A 1 94 ? -17.721 -10.500 4.379 1.00 95.88 94 GLY A O 1
ATOM 699 N N . LEU A 1 95 ? -15.699 -9.653 3.901 1.00 95.81 95 LEU A N 1
ATOM 700 C CA . LEU A 1 95 ? -15.006 -10.220 5.058 1.00 95.81 95 LEU A CA 1
ATOM 701 C C . LEU A 1 95 ? -14.629 -9.129 6.060 1.00 95.81 95 LEU A C 1
ATOM 703 O O . LEU A 1 95 ? -14.233 -8.025 5.684 1.00 95.81 95 LEU A O 1
ATOM 707 N N . ARG A 1 96 ? -14.685 -9.475 7.349 1.00 94.44 96 ARG A N 1
ATOM 708 C CA . ARG A 1 96 ? -14.193 -8.648 8.457 1.00 94.44 96 ARG A CA 1
ATOM 709 C C . ARG A 1 96 ? -13.109 -9.386 9.227 1.00 94.44 96 ARG A C 1
ATOM 711 O O . ARG A 1 96 ? -13.233 -10.580 9.490 1.00 94.44 96 ARG A O 1
ATOM 718 N N . TYR A 1 97 ? -12.084 -8.650 9.641 1.00 95.19 97 TYR A N 1
ATOM 719 C CA . TYR A 1 97 ? -10.973 -9.177 10.426 1.00 95.19 97 TYR A CA 1
ATOM 720 C C . TYR A 1 97 ? -10.929 -8.490 11.789 1.00 95.19 97 TYR A C 1
ATOM 722 O O . TYR A 1 97 ? -10.706 -7.288 11.868 1.00 95.19 97 TYR A O 1
ATOM 730 N N . ASN A 1 98 ? -11.073 -9.267 12.864 1.00 94.31 98 ASN A N 1
ATOM 731 C CA . ASN A 1 98 ? -10.924 -8.770 14.241 1.00 94.31 98 ASN A CA 1
ATOM 732 C C . ASN A 1 98 ? -9.472 -8.845 14.747 1.00 94.31 98 ASN A C 1
ATOM 734 O O . ASN A 1 98 ? -9.176 -8.428 15.861 1.00 94.31 98 ASN A O 1
ATOM 738 N N . ARG A 1 99 ? -8.564 -9.411 13.941 1.00 95.31 99 ARG A N 1
ATOM 739 C CA . ARG A 1 99 ? -7.127 -9.530 14.229 1.00 95.31 99 ARG A CA 1
ATOM 740 C C . ARG A 1 99 ? -6.311 -9.127 13.005 1.00 95.31 99 ARG A C 1
ATOM 742 O O . ARG A 1 99 ? -5.645 -9.951 12.384 1.00 95.31 99 ARG A O 1
ATOM 749 N N . PHE A 1 100 ? -6.443 -7.862 12.625 1.00 95.06 100 PHE A N 1
ATOM 750 C CA . PHE A 1 100 ? -5.636 -7.234 11.585 1.00 95.06 100 PHE A CA 1
ATOM 751 C C . PHE A 1 100 ? -4.632 -6.294 12.250 1.00 95.06 100 PHE A C 1
ATOM 753 O O . PHE A 1 100 ? -5.023 -5.418 13.018 1.00 95.06 100 PHE A O 1
ATOM 760 N N . HIS A 1 101 ? -3.345 -6.496 11.983 1.00 95.62 101 HIS A N 1
ATOM 761 C CA . HIS A 1 101 ? -2.276 -5.771 12.658 1.00 95.62 101 HIS A CA 1
ATOM 762 C C . HIS A 1 101 ? -1.578 -4.820 11.691 1.00 95.62 101 HIS A C 1
ATOM 764 O O . HIS A 1 101 ? -1.196 -5.197 10.585 1.00 95.62 101 HIS A O 1
ATOM 770 N N . VAL A 1 102 ? -1.393 -3.589 12.151 1.00 95.81 102 VAL A N 1
ATOM 771 C CA . VAL A 1 102 ? -0.549 -2.569 11.528 1.00 95.81 102 VAL A CA 1
ATOM 772 C C . VAL A 1 102 ? 0.621 -2.265 12.460 1.00 95.81 102 VAL A C 1
ATOM 774 O O . VAL A 1 102 ? 0.678 -2.764 13.585 1.00 95.81 102 VAL A O 1
ATOM 777 N N . THR A 1 103 ? 1.570 -1.455 12.004 1.00 96.38 103 THR A N 1
ATOM 778 C CA . THR A 1 103 ? 2.611 -0.940 12.902 1.00 96.38 103 THR A CA 1
ATOM 779 C C . THR A 1 103 ? 2.041 0.190 13.766 1.00 96.38 103 THR A C 1
ATOM 781 O O . THR A 1 103 ? 0.978 0.729 13.466 1.00 96.38 103 THR A O 1
ATOM 784 N N . ALA A 1 104 ? 2.770 0.607 14.802 1.00 94.31 104 ALA A N 1
ATOM 785 C CA . ALA A 1 104 ? 2.348 1.710 15.669 1.00 94.31 104 ALA A CA 1
ATOM 786 C C . ALA A 1 104 ? 2.342 3.093 14.979 1.00 94.31 104 ALA A C 1
ATOM 788 O O . ALA A 1 104 ? 1.878 4.062 15.570 1.00 94.31 104 ALA A O 1
ATOM 789 N N . LEU A 1 105 ? 2.882 3.209 13.757 1.00 95.06 105 LEU A N 1
ATOM 790 C CA . LEU A 1 105 ? 3.108 4.484 13.074 1.00 95.06 105 LEU A CA 1
ATOM 791 C C . LEU A 1 105 ? 2.631 4.443 11.612 1.00 95.06 105 LEU A C 1
ATOM 793 O O . LEU A 1 105 ? 2.560 3.397 10.965 1.00 95.06 105 LEU A O 1
ATOM 797 N N . CYS A 1 106 ? 2.334 5.614 11.057 1.00 92.81 106 CYS A N 1
ATOM 798 C CA . CYS A 1 106 ? 1.778 5.770 9.711 1.00 92.81 106 CYS A CA 1
ATOM 799 C C . CYS A 1 106 ? 2.771 5.410 8.588 1.00 92.81 106 CYS A C 1
ATOM 801 O O . CYS A 1 106 ? 2.437 4.559 7.759 1.00 92.81 106 CYS A O 1
ATOM 803 N N . SER A 1 107 ? 3.978 5.995 8.539 1.00 93.12 107 SER A N 1
ATOM 804 C CA . SER A 1 107 ? 4.971 5.655 7.495 1.00 93.12 107 SER A CA 1
ATOM 805 C C . SER A 1 107 ? 5.361 4.173 7.511 1.00 93.12 107 SER A C 1
ATOM 807 O O . SER A 1 107 ? 5.273 3.540 6.459 1.00 93.12 107 SER A O 1
ATOM 809 N N . PRO A 1 108 ? 5.704 3.560 8.661 1.00 96.19 108 PRO A N 1
ATOM 810 C CA . PRO A 1 108 ? 6.056 2.142 8.698 1.00 96.19 108 PRO A CA 1
ATOM 811 C C . PRO A 1 108 ? 4.906 1.221 8.256 1.00 96.19 108 PRO A C 1
ATOM 813 O O . PRO A 1 108 ? 5.131 0.283 7.491 1.00 96.19 108 PRO A O 1
ATOM 816 N N . THR A 1 109 ? 3.656 1.531 8.624 1.00 96.31 109 THR A N 1
ATOM 817 C CA . THR A 1 109 ? 2.473 0.790 8.146 1.00 96.31 109 THR A CA 1
ATOM 818 C C . THR A 1 109 ? 2.325 0.874 6.631 1.00 96.31 109 THR A C 1
ATOM 820 O O . THR A 1 109 ? 2.115 -0.144 5.976 1.00 96.31 109 THR A O 1
ATOM 823 N N . ARG A 1 110 ? 2.464 2.071 6.051 1.00 94.50 110 ARG A N 1
ATOM 824 C CA . ARG A 1 110 ? 2.359 2.279 4.597 1.00 94.50 110 ARG A CA 1
ATOM 825 C C . ARG A 1 110 ? 3.487 1.571 3.849 1.00 94.50 110 ARG A C 1
ATOM 827 O O . ARG A 1 110 ? 3.239 0.966 2.810 1.00 94.50 110 ARG A O 1
ATOM 834 N N . ALA A 1 111 ? 4.700 1.591 4.398 1.00 93.50 111 ALA A N 1
ATOM 835 C CA . ALA A 1 111 ? 5.845 0.903 3.817 1.00 93.50 111 ALA A CA 1
ATOM 836 C C . ALA A 1 111 ? 5.645 -0.616 3.804 1.00 93.50 111 ALA A C 1
ATOM 838 O O . ALA A 1 111 ? 5.853 -1.258 2.773 1.00 93.50 111 ALA A O 1
ATOM 839 N N . ALA A 1 112 ? 5.180 -1.184 4.919 1.00 96.19 112 ALA A N 1
ATOM 840 C CA . ALA A 1 112 ? 4.878 -2.606 5.013 1.00 96.19 112 ALA A CA 1
ATOM 841 C C . ALA A 1 112 ? 3.728 -3.014 4.081 1.00 96.19 112 ALA A C 1
ATOM 843 O O . ALA A 1 112 ? 3.848 -3.994 3.350 1.00 96.19 112 ALA A O 1
ATOM 844 N N . LEU A 1 113 ? 2.655 -2.219 4.039 1.00 94.94 113 LEU A N 1
ATOM 845 C CA . LEU A 1 113 ? 1.498 -2.445 3.171 1.00 94.94 113 LEU A CA 1
ATOM 846 C C . LEU A 1 113 ? 1.879 -2.480 1.687 1.00 94.94 113 LEU A C 1
ATOM 848 O O . LEU A 1 113 ? 1.420 -3.350 0.953 1.00 94.94 113 LEU A O 1
ATOM 852 N N . LEU A 1 114 ? 2.716 -1.541 1.239 1.00 92.50 114 LEU A N 1
ATOM 853 C CA . LEU A 1 114 ? 3.086 -1.435 -0.171 1.00 92.50 114 LEU A CA 1
ATOM 854 C C . LEU A 1 114 ? 4.173 -2.425 -0.582 1.00 92.50 114 LEU A C 1
ATOM 856 O O . LEU A 1 114 ? 4.188 -2.829 -1.737 1.00 92.50 114 LEU A O 1
ATOM 860 N N . SER A 1 115 ? 5.078 -2.812 0.318 1.00 92.31 115 SER A N 1
ATOM 861 C CA . SER A 1 115 ? 6.174 -3.741 -0.003 1.00 92.31 115 SER A CA 1
ATOM 862 C C . SER A 1 115 ? 5.852 -5.207 0.283 1.00 92.31 115 SER A C 1
ATOM 864 O O . SER A 1 115 ? 6.544 -6.089 -0.223 1.00 92.31 115 SER A O 1
ATOM 866 N N . GLY A 1 116 ? 4.871 -5.483 1.147 1.00 94.62 116 GLY A N 1
ATOM 867 C CA . GLY A 1 116 ? 4.671 -6.811 1.728 1.00 94.62 116 GLY A CA 1
ATOM 868 C C . GLY A 1 116 ? 5.825 -7.260 2.637 1.00 94.62 116 GLY A C 1
ATOM 869 O O . GLY A 1 116 ? 5.980 -8.454 2.879 1.00 94.62 116 GLY A O 1
ATOM 870 N N . ARG A 1 117 ? 6.670 -6.332 3.110 1.00 95.56 117 ARG A N 1
ATOM 871 C CA . ARG A 1 117 ? 7.860 -6.618 3.928 1.00 95.56 117 ARG A CA 1
ATOM 872 C C . ARG A 1 117 ? 7.786 -5.935 5.284 1.00 95.56 117 ARG A C 1
ATOM 874 O O . ARG A 1 117 ? 7.033 -4.989 5.491 1.00 95.56 117 ARG A O 1
ATOM 881 N N . ASN A 1 118 ? 8.626 -6.390 6.212 1.00 97.06 118 ASN A N 1
ATOM 882 C CA . ASN A 1 118 ? 8.852 -5.658 7.450 1.00 97.06 118 ASN A CA 1
ATOM 883 C C . ASN A 1 118 ? 9.386 -4.248 7.131 1.00 97.06 118 ASN A C 1
ATOM 885 O O . ASN A 1 118 ? 10.294 -4.089 6.316 1.00 97.06 118 ASN A O 1
ATOM 889 N N . HIS A 1 119 ? 8.829 -3.232 7.785 1.00 96.31 119 HIS A N 1
ATOM 890 C CA . HIS A 1 119 ? 9.129 -1.827 7.520 1.00 96.31 119 HIS A CA 1
ATOM 891 C C . HIS A 1 119 ? 10.600 -1.444 7.775 1.00 96.31 119 HIS A C 1
ATOM 893 O O . HIS A 1 119 ? 11.136 -0.604 7.053 1.00 96.31 119 HIS A O 1
ATOM 899 N N . HIS A 1 120 ? 11.301 -2.110 8.702 1.00 96.88 120 HIS A N 1
ATOM 900 C CA . HIS A 1 120 ? 12.747 -1.934 8.883 1.00 96.88 120 HIS A CA 1
ATOM 901 C C . HIS A 1 120 ? 13.543 -2.419 7.664 1.00 96.88 120 HIS A C 1
ATOM 903 O O . HIS A 1 120 ? 14.532 -1.799 7.284 1.00 96.88 120 HIS A O 1
ATOM 909 N N . ALA A 1 121 ? 13.096 -3.485 6.992 1.00 95.94 121 ALA A N 1
ATOM 910 C CA . ALA A 1 121 ? 13.771 -4.022 5.808 1.00 95.94 121 ALA A CA 1
ATOM 911 C C . ALA A 1 121 ? 13.651 -3.107 4.575 1.00 95.94 121 ALA A C 1
ATOM 913 O O . ALA A 1 121 ? 14.342 -3.321 3.579 1.00 95.94 121 ALA A O 1
ATOM 914 N N . VAL A 1 122 ? 12.775 -2.098 4.632 1.00 93.94 122 VAL A N 1
ATOM 915 C CA . VAL A 1 122 ? 12.536 -1.137 3.546 1.00 93.94 122 VAL A CA 1
ATOM 916 C C . VAL A 1 122 ? 12.841 0.311 3.936 1.00 93.94 122 VAL A C 1
ATOM 918 O O . VAL A 1 122 ? 12.428 1.228 3.235 1.00 93.94 122 VAL A O 1
ATOM 921 N N . GLY A 1 123 ? 13.584 0.528 5.027 1.00 92.94 123 GLY A N 1
ATOM 922 C CA . GLY A 1 123 ? 14.074 1.859 5.409 1.00 92.94 123 GLY A CA 1
ATOM 923 C C . GLY A 1 123 ? 13.132 2.674 6.301 1.00 92.94 123 GLY A C 1
ATOM 924 O O . GLY A 1 123 ? 13.476 3.794 6.665 1.00 92.94 123 GLY A O 1
ATOM 925 N N . PHE A 1 124 ? 11.974 2.135 6.692 1.00 94.00 124 PHE A N 1
ATOM 926 C CA . PHE A 1 124 ? 10.944 2.838 7.465 1.00 94.00 124 PHE A CA 1
ATOM 927 C C . PHE A 1 124 ? 10.816 2.287 8.890 1.00 94.00 124 PHE A C 1
ATOM 929 O O . PHE A 1 124 ? 9.755 1.841 9.318 1.00 94.00 124 PHE A O 1
ATOM 936 N N . GLY A 1 125 ? 11.907 2.308 9.652 1.00 95.56 125 GLY A N 1
ATOM 937 C CA . GLY A 1 125 ? 11.910 1.985 11.082 1.00 95.56 125 GLY A CA 1
ATOM 938 C C . GLY A 1 125 ? 11.208 3.028 11.963 1.00 95.56 125 GLY A C 1
ATOM 939 O O . GLY A 1 125 ? 10.855 2.720 13.096 1.00 95.56 125 GLY A O 1
ATOM 940 N N . SER A 1 126 ? 10.978 4.235 11.439 1.00 94.25 126 SER A N 1
ATOM 941 C CA . SER A 1 126 ? 10.246 5.337 12.077 1.00 94.25 126 SER A CA 1
ATOM 942 C C . SER A 1 126 ? 9.407 6.095 11.034 1.00 94.25 126 SER A C 1
ATOM 944 O O . SER A 1 126 ? 9.366 5.714 9.859 1.00 94.25 126 SER A O 1
ATOM 946 N N . ILE A 1 127 ? 8.724 7.162 11.455 1.00 91.88 127 ILE A N 1
ATOM 947 C CA . ILE A 1 127 ? 8.079 8.109 10.536 1.00 91.88 127 ILE A CA 1
ATOM 948 C C . ILE A 1 127 ? 9.112 8.767 9.611 1.00 91.88 127 ILE A C 1
ATOM 950 O O . ILE A 1 127 ? 10.271 8.944 9.988 1.00 91.88 127 ILE A O 1
ATOM 954 N N . ALA A 1 128 ? 8.690 9.133 8.399 1.00 88.19 128 ALA A N 1
ATOM 955 C CA . ALA A 1 128 ? 9.581 9.681 7.374 1.00 88.19 128 ALA A CA 1
ATOM 956 C C . ALA A 1 128 ? 10.265 10.996 7.797 1.00 88.19 128 ALA A C 1
ATOM 958 O O . ALA A 1 128 ? 11.342 11.304 7.299 1.00 88.19 128 ALA A O 1
ATOM 959 N N . GLU A 1 129 ? 9.664 11.752 8.714 1.00 86.50 129 GLU A N 1
ATOM 960 C CA . GLU A 1 129 ? 10.188 12.998 9.280 1.00 86.50 129 GLU A CA 1
ATOM 961 C C . GLU A 1 129 ? 11.298 12.760 10.316 1.00 86.50 129 GLU A C 1
ATOM 963 O O . GLU A 1 129 ? 12.170 13.605 10.492 1.00 86.50 129 GLU A O 1
ATOM 968 N N . ALA A 1 130 ? 11.294 11.597 10.973 1.00 90.06 130 ALA A N 1
ATOM 969 C CA . ALA A 1 130 ? 12.263 11.195 11.993 1.00 90.06 130 ALA A CA 1
ATOM 970 C C . ALA A 1 130 ? 13.262 10.163 11.441 1.00 90.06 130 ALA A C 1
ATOM 972 O O . ALA A 1 130 ? 13.647 9.211 12.128 1.00 90.06 130 ALA A O 1
ATOM 973 N N . HIS A 1 131 ? 13.635 10.319 10.169 1.00 89.00 131 HIS A N 1
ATOM 974 C CA . HIS A 1 131 ? 14.633 9.470 9.525 1.00 89.00 131 HIS A CA 1
ATOM 975 C C . HIS A 1 131 ? 16.034 9.711 10.109 1.00 89.00 131 HIS A C 1
ATOM 977 O O . HIS A 1 131 ? 16.318 10.744 10.716 1.00 89.00 131 HIS A O 1
ATOM 983 N N . SE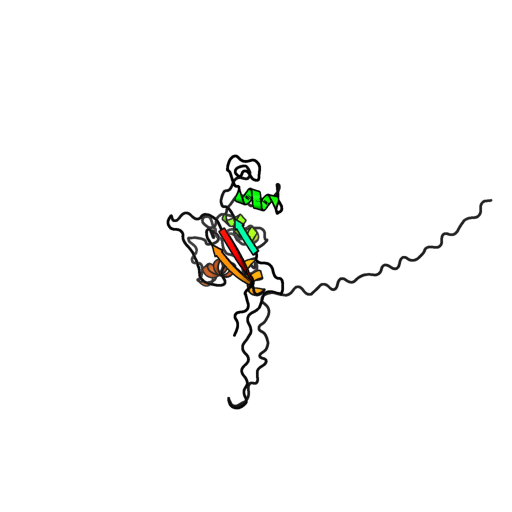R A 1 132 ? 16.922 8.734 9.940 1.00 88.00 132 SER A N 1
ATOM 984 C CA . SER A 1 132 ? 18.319 8.803 10.380 1.00 88.00 132 SER A CA 1
ATOM 985 C C . SER A 1 132 ? 19.245 8.070 9.409 1.00 88.00 132 SER A C 1
ATOM 987 O O . SER A 1 132 ? 18.795 7.317 8.555 1.00 88.00 132 SER A O 1
ATOM 989 N N . GLY A 1 133 ? 20.561 8.229 9.550 1.00 88.62 133 GLY A N 1
ATOM 990 C CA . GLY A 1 133 ? 21.534 7.543 8.687 1.00 88.62 133 GLY A CA 1
ATOM 991 C C . GLY A 1 133 ? 21.659 6.027 8.907 1.00 88.62 133 GLY A C 1
ATOM 992 O O . GLY A 1 133 ? 22.443 5.383 8.212 1.00 88.62 133 GLY A O 1
ATOM 993 N N . TRP A 1 134 ? 20.932 5.446 9.866 1.00 92.75 134 TRP A N 1
ATOM 994 C CA . TRP A 1 134 ? 21.077 4.037 10.228 1.00 92.75 134 TRP A CA 1
ATOM 995 C C . TRP A 1 134 ? 20.352 3.096 9.253 1.00 92.75 134 TRP A C 1
ATOM 997 O O . TRP A 1 134 ? 19.274 3.434 8.742 1.00 92.75 134 TRP A O 1
A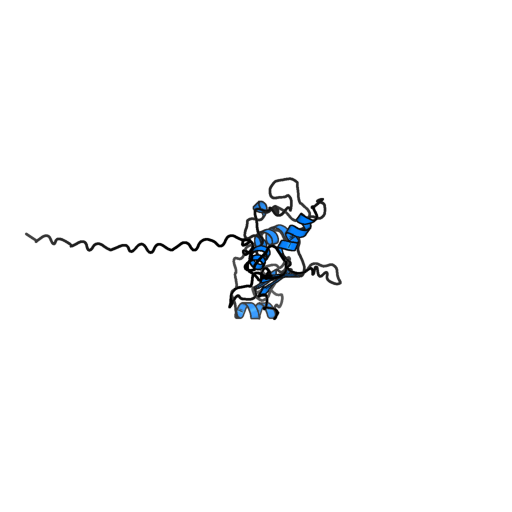TOM 1007 N N . PRO A 1 135 ? 20.889 1.882 9.011 1.00 91.44 135 PRO A N 1
ATOM 1008 C CA . PRO A 1 135 ? 20.214 0.868 8.208 1.00 91.44 135 PRO A CA 1
ATOM 1009 C C . PRO A 1 135 ? 18.787 0.612 8.701 1.00 91.44 135 PRO A C 1
ATOM 1011 O O . PRO A 1 135 ? 18.556 0.361 9.880 1.00 91.44 135 PRO A O 1
ATOM 1014 N N . GLY A 1 136 ? 17.823 0.691 7.787 1.00 92.56 136 GLY A N 1
ATOM 1015 C CA . GLY A 1 136 ? 16.408 0.480 8.090 1.00 92.56 136 GLY A CA 1
ATOM 1016 C C . GLY A 1 136 ? 15.662 1.685 8.668 1.00 92.56 136 GLY A C 1
ATOM 1017 O O . GLY A 1 136 ? 14.456 1.581 8.862 1.00 92.56 136 GLY A O 1
ATOM 1018 N N . TYR A 1 137 ? 16.322 2.826 8.895 1.00 94.62 137 TYR A N 1
ATOM 1019 C CA . TYR A 1 137 ? 15.714 4.051 9.447 1.00 94.62 137 TYR A CA 1
ATOM 1020 C C . TYR A 1 137 ? 15.925 5.290 8.566 1.00 94.62 137 TYR A C 1
ATOM 1022 O O . TYR A 1 137 ? 15.583 6.400 8.965 1.00 94.62 137 TYR A O 1
ATOM 1030 N N . ASN A 1 138 ? 16.478 5.114 7.370 1.00 90.06 138 ASN A N 1
ATOM 1031 C CA . ASN A 1 138 ? 16.866 6.201 6.472 1.00 90.06 138 ASN A CA 1
ATOM 1032 C C . ASN A 1 138 ? 15.743 6.736 5.581 1.00 90.06 138 ASN A C 1
ATOM 1034 O O . ASN A 1 138 ? 15.993 7.627 4.778 1.00 90.06 138 ASN A O 1
ATOM 1038 N N . ALA A 1 139 ? 14.523 6.203 5.694 1.00 88.88 139 ALA A N 1
ATOM 1039 C CA . ALA A 1 139 ? 13.380 6.547 4.848 1.00 88.88 139 ALA A CA 1
ATOM 1040 C C . ALA A 1 139 ? 13.684 6.449 3.338 1.00 88.88 139 ALA A C 1
ATOM 1042 O O . ALA A 1 139 ? 13.044 7.113 2.518 1.00 88.88 139 ALA A O 1
ATOM 1043 N N . MET A 1 140 ? 14.658 5.611 2.962 1.00 86.62 140 MET A N 1
ATOM 1044 C CA . MET A 1 140 ? 15.021 5.339 1.577 1.00 86.62 140 MET A CA 1
ATOM 1045 C C . MET A 1 140 ? 14.514 3.959 1.180 1.00 86.62 140 MET A C 1
ATOM 1047 O O . MET A 1 140 ? 14.963 2.939 1.704 1.00 86.62 140 MET A O 1
ATOM 1051 N N . TRP A 1 141 ? 13.606 3.934 0.207 1.00 82.38 141 TRP A N 1
ATOM 1052 C CA . TRP A 1 141 ? 13.083 2.689 -0.337 1.00 82.38 141 TRP A CA 1
ATOM 1053 C C . TRP A 1 141 ? 14.188 1.932 -1.097 1.00 82.38 141 TRP A C 1
ATOM 1055 O O . TRP A 1 141 ? 14.755 2.477 -2.050 1.00 82.38 141 TRP A O 1
ATOM 1065 N N . PRO A 1 142 ? 14.539 0.691 -0.714 1.00 87.38 142 PRO A N 1
ATOM 1066 C CA . PRO A 1 142 ? 15.652 -0.014 -1.333 1.00 87.38 142 PRO A CA 1
ATOM 1067 C C . PRO A 1 142 ? 15.264 -0.574 -2.705 1.00 87.38 142 PRO A C 1
ATOM 1069 O O . PRO A 1 142 ? 14.165 -1.089 -2.891 1.00 87.38 142 PRO A O 1
ATOM 1072 N N . ARG A 1 143 ? 16.216 -0.605 -3.648 1.00 85.75 143 ARG A N 1
ATOM 1073 C CA . ARG A 1 143 ? 16.020 -1.229 -4.976 1.00 85.75 143 ARG A CA 1
ATOM 1074 C C . ARG A 1 143 ? 15.706 -2.727 -4.920 1.00 85.75 143 ARG A C 1
ATOM 1076 O O . ARG A 1 143 ? 15.220 -3.289 -5.891 1.00 85.75 143 ARG A O 1
ATOM 1083 N N . SER A 1 144 ? 16.003 -3.382 -3.799 1.00 87.44 144 SER A N 1
ATOM 1084 C CA . SER A 1 144 ? 15.701 -4.798 -3.584 1.00 87.44 144 SER A CA 1
ATOM 1085 C C . SER A 1 144 ? 14.224 -5.059 -3.272 1.00 87.44 144 SER A C 1
ATOM 1087 O O . SER A 1 144 ? 13.835 -6.225 -3.173 1.00 87.44 144 SER A O 1
ATOM 1089 N N . ALA A 1 145 ? 13.408 -4.021 -3.058 1.00 88.25 145 ALA A N 1
ATOM 1090 C CA . ALA A 1 145 ? 11.984 -4.123 -2.763 1.00 88.25 145 ALA A CA 1
ATOM 1091 C C . ALA A 1 145 ? 11.162 -3.449 -3.863 1.00 88.25 145 ALA A C 1
ATOM 1093 O O . ALA A 1 145 ? 11.244 -2.238 -4.037 1.00 88.25 145 ALA A O 1
ATOM 1094 N N . ALA A 1 146 ? 10.330 -4.220 -4.557 1.00 88.31 146 ALA A N 1
ATOM 1095 C CA . ALA A 1 146 ? 9.275 -3.659 -5.389 1.00 88.31 146 ALA A CA 1
ATOM 1096 C C . ALA A 1 146 ? 8.032 -3.392 -4.533 1.00 88.31 146 ALA A C 1
ATOM 1098 O O . ALA A 1 146 ? 7.711 -4.151 -3.616 1.00 88.31 146 ALA A O 1
ATOM 1099 N N . SER A 1 147 ? 7.328 -2.317 -4.846 1.00 88.12 147 SER A N 1
ATOM 1100 C CA . SER A 1 147 ? 5.987 -2.050 -4.342 1.00 88.12 147 SER A CA 1
ATOM 1101 C C . SER A 1 147 ? 4.934 -2.875 -5.089 1.00 88.12 147 SER A C 1
ATOM 1103 O O . SER A 1 147 ? 5.105 -3.246 -6.252 1.00 88.12 147 SER A O 1
ATOM 1105 N N . ILE A 1 148 ? 3.781 -3.091 -4.458 1.00 88.94 148 ILE A N 1
ATOM 1106 C CA . ILE A 1 148 ? 2.625 -3.728 -5.091 1.00 88.94 148 ILE A CA 1
ATOM 1107 C C . ILE A 1 148 ? 2.186 -2.980 -6.356 1.00 88.94 148 ILE A C 1
ATOM 1109 O O . ILE A 1 148 ? 1.775 -3.613 -7.324 1.00 88.94 148 ILE A O 1
ATOM 1113 N N . ALA A 1 149 ? 2.313 -1.651 -6.401 1.00 86.44 149 ALA A N 1
ATOM 1114 C CA . ALA A 1 149 ? 1.942 -0.895 -7.590 1.00 86.44 149 ALA A CA 1
ATOM 1115 C C . ALA A 1 149 ? 2.996 -0.975 -8.710 1.00 86.44 149 ALA A C 1
ATOM 1117 O O . ALA A 1 149 ? 2.606 -0.953 -9.875 1.00 86.44 149 ALA A O 1
ATOM 1118 N N . GLU A 1 150 ? 4.288 -1.166 -8.416 1.00 85.31 150 GLU A N 1
ATOM 1119 C CA . GLU A 1 150 ? 5.274 -1.560 -9.441 1.00 85.31 150 GLU A CA 1
ATOM 1120 C C . GLU A 1 150 ? 4.947 -2.930 -10.027 1.00 85.31 150 GLU A C 1
ATOM 1122 O O . GLU A 1 150 ? 4.842 -3.062 -11.243 1.00 85.31 150 GLU A O 1
ATOM 1127 N N . ILE A 1 151 ? 4.694 -3.922 -9.169 1.00 88.31 151 ILE A N 1
ATOM 1128 C CA . ILE A 1 151 ? 4.361 -5.288 -9.593 1.00 88.31 151 ILE A CA 1
ATOM 1129 C C . ILE A 1 151 ? 3.099 -5.297 -10.470 1.00 88.31 151 ILE A C 1
ATOM 1131 O O . ILE A 1 151 ? 3.069 -5.937 -11.524 1.00 88.31 151 ILE A O 1
ATOM 1135 N N . LEU A 1 152 ? 2.054 -4.571 -10.061 1.00 87.62 152 LEU A N 1
ATOM 1136 C CA . LEU A 1 152 ? 0.803 -4.477 -10.814 1.00 87.62 152 LEU A CA 1
ATOM 1137 C C . LEU A 1 152 ? 0.991 -3.719 -12.133 1.00 87.62 152 LEU A C 1
ATOM 1139 O O . LEU A 1 152 ? 0.494 -4.168 -13.166 1.00 87.62 152 LEU A O 1
ATOM 1143 N N . ARG A 1 153 ? 1.738 -2.611 -12.140 1.00 85.62 153 ARG A N 1
ATOM 1144 C CA . ARG A 1 153 ? 2.041 -1.865 -13.369 1.00 85.62 153 ARG A CA 1
ATOM 1145 C C . ARG A 1 153 ? 2.802 -2.728 -14.372 1.00 85.62 153 ARG A C 1
ATOM 1147 O O . ARG A 1 153 ? 2.410 -2.792 -15.534 1.00 85.62 153 ARG A O 1
ATOM 1154 N N . ASP A 1 154 ? 3.826 -3.442 -13.917 1.00 86.75 154 ASP A N 1
ATOM 1155 C CA . ASP A 1 154 ? 4.624 -4.337 -14.762 1.00 86.75 154 ASP A CA 1
ATOM 1156 C C . ASP A 1 154 ? 3.816 -5.576 -15.208 1.00 86.75 154 ASP A C 1
ATOM 1158 O O . ASP A 1 154 ? 4.201 -6.287 -16.134 1.00 86.75 154 ASP A O 1
ATOM 1162 N N . SER A 1 155 ? 2.645 -5.792 -14.598 1.00 86.69 155 SER A N 1
ATOM 1163 C CA . SER A 1 155 ? 1.633 -6.776 -14.998 1.00 86.69 155 SER A CA 1
ATOM 1164 C C . SER A 1 155 ? 0.503 -6.187 -15.860 1.00 86.69 155 SER A C 1
ATOM 1166 O O . SER A 1 155 ? -0.494 -6.865 -16.100 1.00 86.69 155 SER A O 1
ATOM 1168 N N . GLY A 1 156 ? 0.630 -4.942 -16.333 1.00 87.44 156 GLY A N 1
ATOM 1169 C CA . GLY A 1 156 ? -0.311 -4.300 -17.258 1.00 87.44 156 GLY A CA 1
ATOM 1170 C C . GLY A 1 156 ? -1.505 -3.598 -16.606 1.00 87.44 156 GLY A C 1
ATOM 1171 O O . GLY A 1 156 ? -2.504 -3.313 -17.275 1.00 87.44 156 GLY A O 1
ATOM 1172 N N . TYR A 1 157 ? -1.432 -3.317 -15.306 1.00 85.94 157 TYR A N 1
ATOM 1173 C CA . TYR A 1 157 ? -2.418 -2.487 -14.622 1.00 85.94 157 TYR A CA 1
ATOM 1174 C C . TYR A 1 157 ? -2.077 -0.996 -14.710 1.00 85.94 157 TYR A C 1
ATOM 1176 O O . TYR A 1 157 ? -0.919 -0.586 -14.722 1.00 85.94 157 TYR A O 1
ATOM 1184 N N . SER A 1 158 ? -3.112 -0.161 -14.687 1.00 86.00 158 SER A N 1
ATOM 1185 C CA . SER A 1 158 ? -2.987 1.273 -14.436 1.00 86.00 158 SER A CA 1
ATOM 1186 C C . SER A 1 158 ? -3.074 1.533 -12.937 1.00 86.00 158 SER A C 1
ATOM 1188 O O . SER A 1 158 ? -4.109 1.272 -12.326 1.00 86.00 158 SER A O 1
ATOM 1190 N N . THR A 1 159 ? -2.001 2.054 -12.350 1.00 82.88 159 THR A N 1
ATOM 1191 C CA . THR A 1 159 ? -1.911 2.376 -10.920 1.00 82.88 159 THR A CA 1
ATOM 1192 C C . THR A 1 159 ? -2.038 3.878 -10.680 1.00 82.88 159 THR A C 1
ATOM 1194 O O . THR A 1 159 ? -1.568 4.692 -11.488 1.00 82.88 159 THR A O 1
ATOM 1197 N N . GLY A 1 160 ? -2.702 4.238 -9.582 1.00 82.19 160 GLY A N 1
ATOM 1198 C CA . GLY A 1 160 ? -2.888 5.608 -9.124 1.00 82.19 160 GLY A CA 1
ATOM 1199 C C . GLY A 1 160 ? -3.069 5.672 -7.608 1.00 82.19 160 GLY A C 1
ATOM 1200 O O . GLY A 1 160 ? -3.596 4.737 -7.007 1.00 82.19 160 GLY A O 1
ATOM 1201 N N . VAL A 1 161 ? -2.653 6.780 -6.993 1.00 80.38 161 VAL A N 1
ATOM 1202 C CA . VAL A 1 161 ? -2.778 7.032 -5.552 1.00 80.38 161 VAL A CA 1
ATOM 1203 C C . VAL A 1 161 ? -3.386 8.406 -5.318 1.00 80.38 161 VAL A C 1
ATOM 1205 O O . VAL A 1 161 ? -2.949 9.387 -5.916 1.00 80.38 161 VAL A O 1
ATOM 1208 N N . PHE A 1 162 ? -4.363 8.477 -4.419 1.00 83.00 162 PHE A N 1
ATOM 1209 C CA . PHE A 1 162 ? -5.024 9.713 -4.015 1.00 83.00 162 PHE A CA 1
ATOM 1210 C C . PHE A 1 162 ? -4.921 9.881 -2.501 1.00 83.00 162 PHE A C 1
ATOM 1212 O O . PHE A 1 162 ? -5.273 8.966 -1.762 1.00 83.00 162 PHE A O 1
ATOM 1219 N N . GLY A 1 163 ? -4.430 11.045 -2.064 1.00 83.88 163 GLY A N 1
ATOM 1220 C CA . GLY A 1 163 ? -4.329 11.460 -0.663 1.00 83.88 163 GLY A CA 1
ATOM 1221 C C . GLY A 1 163 ? -2.972 11.195 0.004 1.00 83.88 163 GLY A C 1
ATOM 1222 O O . GLY A 1 163 ? -1.929 11.521 -0.566 1.00 83.88 163 GLY A O 1
ATOM 1223 N N . LYS A 1 164 ? -2.950 10.713 1.258 1.00 83.00 164 LYS A N 1
ATOM 1224 C CA . LYS A 1 164 ? -1.729 10.741 2.099 1.00 83.00 164 LYS A CA 1
ATOM 1225 C C . LYS A 1 164 ? -0.677 9.707 1.663 1.00 83.00 164 LYS A C 1
ATOM 1227 O O . LYS A 1 164 ? -0.883 8.509 1.816 1.00 83.00 164 LYS A O 1
ATOM 1232 N N . TRP A 1 165 ? 0.493 10.169 1.212 1.00 85.25 165 TRP A N 1
ATOM 1233 C CA . TRP A 1 165 ? 1.618 9.289 0.857 1.00 85.25 165 TRP A CA 1
ATOM 1234 C C . TRP A 1 165 ? 2.484 8.890 2.062 1.00 85.25 165 TRP A C 1
ATOM 1236 O O . TRP A 1 165 ? 2.573 7.719 2.402 1.00 85.25 165 TRP A O 1
ATOM 1246 N N . HIS A 1 166 ? 3.084 9.873 2.740 1.00 87.81 166 HIS A N 1
ATOM 1247 C CA . HIS A 1 166 ? 3.881 9.709 3.969 1.00 87.81 166 HIS A CA 1
ATOM 1248 C C . HIS A 1 166 ? 5.078 8.737 3.897 1.00 87.81 166 HIS A C 1
ATOM 1250 O O . HIS A 1 166 ? 5.510 8.215 4.922 1.00 87.81 166 HIS A O 1
ATOM 1256 N N . LEU A 1 167 ? 5.636 8.527 2.701 1.00 87.12 167 LEU A N 1
ATOM 1257 C CA . LEU A 1 167 ? 6.874 7.768 2.461 1.00 87.12 167 LEU A CA 1
ATOM 1258 C C . LEU A 1 167 ? 7.922 8.619 1.724 1.00 87.12 167 LEU A C 1
ATOM 1260 O O . LEU A 1 167 ? 8.650 8.136 0.859 1.00 87.12 167 LEU A O 1
ATOM 1264 N N . THR A 1 168 ? 7.949 9.922 1.999 1.00 83.06 168 THR A N 1
ATOM 1265 C CA . THR A 1 168 ? 8.927 10.853 1.427 1.00 83.06 168 THR A CA 1
ATOM 1266 C C . THR A 1 168 ? 9.507 11.680 2.568 1.00 83.06 168 THR A C 1
ATOM 1268 O O . THR A 1 168 ? 8.730 12.384 3.209 1.00 83.06 168 THR A O 1
ATOM 1271 N N . PRO A 1 169 ? 10.816 11.576 2.851 1.00 77.44 169 PRO A N 1
ATOM 1272 C CA . PRO A 1 169 ? 11.458 12.364 3.896 1.00 77.44 169 PRO A CA 1
ATOM 1273 C C . PRO A 1 169 ? 11.585 13.832 3.471 1.00 77.44 169 PRO A C 1
ATOM 1275 O O . PRO A 1 169 ? 11.838 14.125 2.300 1.00 77.44 169 PRO A O 1
ATOM 1278 N N . ASP A 1 170 ? 11.438 14.749 4.427 1.00 69.88 170 ASP A N 1
ATOM 1279 C CA . ASP A 1 170 ? 11.394 16.193 4.155 1.00 69.88 170 ASP A CA 1
ATOM 1280 C C . ASP A 1 170 ? 12.778 16.811 3.894 1.00 69.88 170 ASP A C 1
ATOM 1282 O O . ASP A 1 170 ? 12.894 17.788 3.155 1.00 69.88 170 ASP A O 1
ATOM 1286 N N . THR A 1 171 ? 13.834 16.244 4.487 1.00 64.12 171 THR A N 1
ATOM 1287 C CA . THR A 1 171 ? 15.152 16.898 4.597 1.00 64.12 171 THR A CA 1
ATOM 1288 C C . THR A 1 171 ? 16.292 16.189 3.866 1.00 64.12 171 THR A C 1
ATOM 1290 O O . THR A 1 171 ? 17.402 16.717 3.823 1.00 64.12 171 THR A O 1
ATOM 1293 N N . LEU A 1 172 ? 16.060 15.019 3.260 1.00 60.72 172 LEU A N 1
ATOM 1294 C CA . LEU A 1 172 ? 17.108 14.361 2.478 1.00 60.72 172 LEU A CA 1
ATOM 1295 C C . LEU A 1 172 ? 17.289 15.053 1.118 1.00 60.72 172 LEU A C 1
ATOM 1297 O O . LEU A 1 172 ? 16.293 15.370 0.459 1.00 60.72 172 LEU A O 1
ATOM 1301 N N . PRO A 1 173 ? 18.535 15.207 0.625 1.00 51.88 173 PRO A N 1
ATOM 1302 C CA . PRO A 1 173 ? 18.806 15.518 -0.772 1.00 51.88 173 PRO A CA 1
ATOM 1303 C C . PRO A 1 173 ? 18.515 14.264 -1.612 1.00 51.88 173 PRO A C 1
ATOM 1305 O O . PRO A 1 173 ? 19.406 13.656 -2.200 1.00 51.88 173 PRO A O 1
ATOM 1308 N N . VAL A 1 174 ? 17.259 13.816 -1.617 1.00 48.12 174 VAL A N 1
ATOM 1309 C CA . VAL A 1 174 ? 16.815 12.690 -2.436 1.00 48.12 174 VAL A CA 1
ATOM 1310 C C . VAL A 1 174 ? 17.046 13.069 -3.892 1.00 48.12 174 VAL A C 1
ATOM 1312 O O . VAL A 1 174 ? 16.536 14.090 -4.370 1.00 48.12 174 VAL A O 1
ATOM 1315 N N . ARG A 1 175 ? 17.830 12.255 -4.615 1.00 38.09 175 ARG A N 1
ATOM 1316 C CA . ARG A 1 175 ? 18.001 12.436 -6.060 1.00 38.09 175 ARG A CA 1
ATOM 1317 C C . ARG A 1 175 ? 16.608 12.416 -6.692 1.00 38.09 175 ARG A C 1
ATOM 1319 O O . ARG A 1 175 ? 15.695 11.775 -6.178 1.00 38.09 175 ARG A O 1
ATOM 1326 N N . ARG A 1 176 ? 16.414 13.098 -7.826 1.00 38.34 176 ARG A N 1
ATOM 1327 C CA . ARG A 1 176 ? 15.105 13.152 -8.514 1.00 38.34 176 ARG A CA 1
ATOM 1328 C C . ARG A 1 176 ? 14.491 11.750 -8.709 1.00 38.34 176 ARG A C 1
ATOM 1330 O O . ARG A 1 176 ? 13.290 11.587 -8.543 1.00 38.34 176 ARG A O 1
ATOM 1337 N N . HIS A 1 177 ? 15.339 10.745 -8.936 1.00 37.56 177 HIS A N 1
ATOM 1338 C CA . HIS A 1 177 ? 14.982 9.329 -9.028 1.00 37.56 177 HIS A CA 1
ATOM 1339 C C . HIS A 1 177 ? 14.424 8.713 -7.727 1.00 37.56 177 HIS A C 1
ATOM 1341 O O . HIS A 1 177 ? 13.585 7.830 -7.810 1.00 37.56 177 HIS A O 1
ATOM 1347 N N . ASP A 1 178 ? 14.818 9.191 -6.544 1.00 41.44 178 ASP A N 1
ATOM 1348 C CA . ASP A 1 178 ? 14.372 8.679 -5.236 1.00 41.44 178 ASP A CA 1
ATOM 1349 C C . ASP A 1 178 ? 13.056 9.334 -4.777 1.00 41.44 178 ASP A C 1
ATOM 1351 O O . ASP A 1 178 ? 12.193 8.664 -4.210 1.00 41.44 178 ASP A O 1
ATOM 1355 N N . ARG A 1 179 ? 12.829 10.615 -5.120 1.00 42.59 179 ARG A N 1
ATOM 1356 C CA . ARG A 1 179 ? 11.478 11.224 -5.074 1.00 42.59 179 ARG A CA 1
ATOM 1357 C C . ARG A 1 179 ? 10.515 10.473 -5.989 1.00 42.59 179 ARG A C 1
ATOM 1359 O O . ARG A 1 179 ? 9.351 10.271 -5.652 1.00 42.59 179 ARG A O 1
ATOM 1366 N N . GLU A 1 180 ? 11.016 10.076 -7.153 1.00 38.88 180 GLU A N 1
ATOM 1367 C CA . GLU A 1 180 ? 10.286 9.279 -8.124 1.00 38.88 180 GLU A CA 1
ATOM 1368 C C . GLU A 1 180 ? 10.227 7.798 -7.749 1.00 38.88 180 GLU A C 1
ATOM 1370 O O . GLU A 1 180 ? 9.342 7.145 -8.253 1.00 38.88 180 GLU A O 1
ATOM 1375 N N . GLY A 1 181 ? 11.058 7.249 -6.862 1.00 40.22 181 GLY A N 1
ATOM 1376 C CA . GLY A 1 181 ? 11.000 5.833 -6.474 1.00 40.22 181 GLY A CA 1
ATOM 1377 C C . GLY A 1 181 ? 9.708 5.509 -5.729 1.00 40.22 181 GLY A C 1
ATOM 1378 O O . GLY A 1 181 ? 8.952 4.637 -6.142 1.00 40.22 181 GLY A O 1
ATOM 1379 N N . GLY A 1 182 ? 9.370 6.314 -4.716 1.00 45.28 182 GLY A N 1
ATOM 1380 C CA . GLY A 1 182 ? 8.074 6.222 -4.035 1.00 45.28 182 GLY A CA 1
ATOM 1381 C C . GLY A 1 182 ? 6.885 6.620 -4.925 1.00 45.28 182 GLY A C 1
ATOM 1382 O O . GLY A 1 182 ? 5.807 6.044 -4.831 1.00 45.28 182 GLY A O 1
ATOM 1383 N N . LEU A 1 183 ? 7.069 7.574 -5.843 1.00 43.44 183 LEU A N 1
ATOM 1384 C CA . LEU A 1 183 ? 5.987 8.043 -6.718 1.00 43.44 183 LEU A CA 1
ATOM 1385 C C . LEU A 1 183 ? 5.757 7.133 -7.949 1.00 43.44 183 LEU A C 1
ATOM 1387 O O . LEU A 1 183 ? 4.625 6.978 -8.401 1.00 43.44 183 LEU A O 1
ATOM 1391 N N . ARG A 1 184 ? 6.802 6.484 -8.475 1.00 42.41 184 ARG A N 1
ATOM 1392 C CA . ARG A 1 184 ? 6.766 5.432 -9.511 1.00 42.41 184 ARG A CA 1
ATOM 1393 C C . ARG A 1 184 ? 6.266 4.121 -8.928 1.00 42.41 184 ARG A C 1
ATOM 1395 O O . ARG A 1 184 ? 5.563 3.402 -9.632 1.00 42.41 184 ARG A O 1
ATOM 1402 N N . ALA A 1 185 ? 6.526 3.872 -7.647 1.00 43.84 185 ALA A N 1
ATOM 1403 C CA . ALA A 1 185 ? 5.847 2.857 -6.853 1.00 43.84 185 ALA A CA 1
ATOM 1404 C C . ALA A 1 185 ? 4.327 3.066 -6.737 1.00 43.84 185 ALA A C 1
ATOM 1406 O O . ALA A 1 185 ? 3.650 2.191 -6.221 1.00 43.84 185 ALA A O 1
ATOM 1407 N N . ALA A 1 186 ? 3.769 4.184 -7.218 1.00 41.12 186 ALA A N 1
ATOM 1408 C CA . ALA A 1 186 ? 2.358 4.530 -7.051 1.00 41.12 186 ALA A CA 1
ATOM 1409 C C . ALA A 1 186 ? 1.619 4.888 -8.355 1.00 41.12 186 ALA A C 1
ATOM 1411 O O . ALA A 1 186 ? 0.433 4.584 -8.472 1.00 41.12 186 ALA A O 1
ATOM 1412 N N . LEU A 1 187 ? 2.267 5.547 -9.323 1.00 47.19 187 LEU A N 1
ATOM 1413 C CA . LEU A 1 187 ? 1.557 6.251 -10.397 1.00 47.19 187 LEU A CA 1
ATOM 1414 C C . LEU A 1 187 ? 1.997 5.836 -11.810 1.00 47.19 187 LEU A C 1
ATOM 1416 O O . LEU A 1 187 ? 3.164 5.961 -12.178 1.00 47.19 187 LEU A O 1
ATOM 1420 N N . SER A 1 188 ? 1.022 5.451 -12.640 1.00 38.00 188 SER A N 1
ATOM 1421 C CA . SER A 1 188 ? 1.170 5.323 -14.103 1.00 38.00 188 SER A CA 1
ATOM 1422 C C . SER A 1 188 ? 0.977 6.654 -14.852 1.00 38.00 188 SER A C 1
ATOM 1424 O O . SER A 1 188 ? 1.449 6.808 -15.977 1.00 38.00 188 SER A O 1
ATOM 1426 N N . ARG A 1 189 ? 0.319 7.646 -14.231 1.00 35.50 189 ARG A N 1
ATOM 1427 C CA . ARG A 1 189 ? 0.144 9.015 -14.749 1.00 35.50 189 ARG A CA 1
ATOM 1428 C C . ARG A 1 189 ? 0.245 10.026 -13.605 1.00 35.50 189 ARG A C 1
ATOM 1430 O O . ARG A 1 189 ? -0.215 9.765 -12.497 1.00 35.50 189 ARG A O 1
ATOM 1437 N N . ARG A 1 190 ? 0.882 11.175 -13.863 1.00 30.59 190 ARG A N 1
ATOM 1438 C CA . ARG A 1 190 ? 1.093 12.248 -12.875 1.00 30.59 190 ARG A CA 1
ATOM 1439 C C . ARG A 1 190 ? -0.251 12.824 -12.418 1.00 30.59 190 ARG A C 1
ATOM 1441 O O . ARG A 1 190 ? -0.833 13.640 -13.121 1.00 30.59 190 ARG A O 1
ATOM 1448 N N . SER A 1 191 ? -0.698 12.463 -11.224 1.00 32.19 191 SER A N 1
ATOM 1449 C CA . SER A 1 191 ? -1.733 13.205 -10.502 1.00 32.19 191 SER A CA 1
ATOM 1450 C C . SER A 1 191 ? -1.427 13.167 -9.009 1.00 32.19 191 SER A C 1
ATOM 1452 O O . SER A 1 191 ? -1.826 12.247 -8.302 1.00 32.19 191 SER A O 1
ATOM 1454 N N . VAL A 1 192 ? -0.684 14.165 -8.529 1.00 36.72 192 VAL A N 1
ATOM 1455 C CA . VAL A 1 192 ? -0.633 14.484 -7.099 1.00 36.72 192 VAL A CA 1
ATOM 1456 C C . VAL A 1 192 ? -1.789 15.444 -6.851 1.00 36.72 192 VAL A C 1
ATOM 1458 O O . VAL A 1 192 ? -1.691 16.619 -7.195 1.00 36.72 192 VAL A O 1
ATOM 1461 N N . VAL A 1 193 ? -2.903 14.940 -6.323 1.00 33.78 193 VAL A N 1
ATOM 1462 C CA . VAL A 1 193 ? -4.049 15.778 -5.943 1.00 33.78 193 VAL A CA 1
ATOM 1463 C C . VAL A 1 193 ? -3.851 16.225 -4.495 1.00 33.78 193 VAL A C 1
ATOM 1465 O O . VAL A 1 193 ? -3.675 15.390 -3.607 1.00 33.78 193 VAL A O 1
ATOM 1468 N N . ARG A 1 194 ? -3.827 17.542 -4.272 1.00 34.56 194 ARG A N 1
ATOM 1469 C CA . ARG A 1 194 ? -3.899 18.179 -2.947 1.00 34.56 194 ARG A CA 1
ATOM 1470 C C . ARG A 1 194 ? -5.340 18.644 -2.729 1.00 34.56 194 ARG A C 1
ATOM 1472 O O . ARG A 1 194 ? -5.958 19.088 -3.692 1.00 34.56 194 ARG A O 1
ATOM 1479 N N . ASP A 1 195 ? -5.860 18.524 -1.511 1.00 36.69 195 ASP A N 1
ATOM 1480 C CA . ASP A 1 195 ? -7.171 19.078 -1.162 1.00 36.69 195 ASP A CA 1
ATOM 1481 C C . ASP A 1 195 ? -7.078 20.569 -0.788 1.00 36.69 195 ASP A C 1
ATOM 1483 O O . ASP A 1 195 ? -5.989 21.136 -0.653 1.00 36.69 195 ASP A O 1
ATOM 1487 N N . GLU A 1 196 ? -8.239 21.205 -0.647 1.00 31.08 196 GLU A N 1
ATOM 1488 C CA . GLU A 1 196 ? -8.408 22.647 -0.423 1.00 31.08 196 GLU A CA 1
ATOM 1489 C C . GLU A 1 196 ? -8.095 23.112 1.017 1.00 31.08 196 GLU A C 1
ATOM 1491 O O . GLU A 1 196 ? -8.009 24.311 1.269 1.00 31.08 196 GLU A O 1
ATOM 1496 N N . TYR A 1 197 ? -7.855 22.182 1.953 1.00 29.72 197 TYR A N 1
ATOM 1497 C CA . TYR A 1 197 ? -7.584 22.477 3.369 1.00 29.72 197 TYR A CA 1
ATOM 1498 C C . TYR A 1 197 ? -6.207 22.013 3.865 1.00 29.72 197 TYR A C 1
ATOM 1500 O O . TYR A 1 197 ? -5.908 22.145 5.053 1.00 29.72 197 TYR A O 1
ATOM 1508 N N . GLY A 1 198 ? -5.355 21.455 2.999 1.00 36.81 198 GLY A N 1
ATOM 1509 C CA . GLY A 1 198 ? -4.002 21.027 3.367 1.00 36.81 198 GLY A CA 1
ATOM 1510 C C . GLY A 1 198 ? -3.953 19.879 4.387 1.00 36.81 198 GLY A C 1
ATOM 1511 O O . GLY A 1 198 ? -2.877 19.581 4.914 1.00 36.81 198 GLY A O 1
ATOM 1512 N N . ARG A 1 199 ? -5.084 19.214 4.664 1.00 31.58 199 ARG A N 1
ATOM 1513 C CA . ARG A 1 199 ? -5.189 18.109 5.625 1.00 31.58 199 ARG A CA 1
ATOM 1514 C C . ARG A 1 199 ? -5.231 16.788 4.867 1.00 31.58 199 ARG A C 1
ATOM 1516 O O . ARG A 1 199 ? -6.125 16.499 4.088 1.00 31.58 199 ARG A O 1
ATOM 1523 N N . ARG A 1 200 ? -4.207 15.962 5.081 1.00 38.78 200 ARG A N 1
ATOM 1524 C CA . ARG A 1 200 ? -3.996 14.719 4.332 1.00 38.78 200 ARG A CA 1
ATOM 1525 C C . ARG A 1 200 ? -4.872 13.596 4.896 1.00 38.78 200 ARG A C 1
ATOM 1527 O O . ARG A 1 200 ? -4.395 12.846 5.742 1.00 38.78 200 ARG A O 1
ATOM 1534 N N . THR A 1 201 ? -6.102 13.431 4.418 1.00 28.67 201 THR A N 1
ATOM 1535 C CA . THR A 1 201 ? -6.940 12.282 4.812 1.00 28.67 201 THR A CA 1
ATOM 1536 C C . THR A 1 201 ? -7.225 11.345 3.637 1.00 28.67 201 THR A C 1
ATOM 1538 O O . THR A 1 201 ? -7.479 11.785 2.522 1.00 28.67 201 THR A O 1
ATOM 1541 N N . ALA A 1 202 ? -7.169 10.044 3.953 1.00 32.81 202 ALA A N 1
ATOM 1542 C CA . ALA A 1 202 ? -7.367 8.854 3.120 1.00 32.81 202 ALA A CA 1
ATOM 1543 C C . ALA A 1 202 ? -6.317 8.631 2.022 1.00 32.81 202 ALA A C 1
ATOM 1545 O O . ALA A 1 202 ? -6.076 9.491 1.191 1.00 32.81 202 ALA A O 1
ATOM 1546 N N . ALA A 1 203 ? -5.673 7.461 2.015 1.00 43.12 203 ALA A N 1
ATOM 1547 C CA . ALA A 1 203 ? -4.914 7.007 0.854 1.00 43.12 203 ALA A CA 1
ATOM 1548 C C . ALA A 1 203 ? -5.759 5.990 0.088 1.00 43.12 203 ALA A C 1
ATOM 1550 O O . ALA A 1 203 ? -6.042 4.909 0.604 1.00 43.12 203 ALA A O 1
ATOM 1551 N N . PHE A 1 204 ? -6.158 6.345 -1.128 1.00 47.06 204 PHE A N 1
ATOM 1552 C CA . PHE A 1 204 ? -6.792 5.435 -2.072 1.00 47.06 204 PHE A CA 1
ATOM 1553 C C . PHE A 1 204 ? -5.750 5.004 -3.089 1.00 47.06 204 PHE A C 1
ATOM 1555 O O . PHE A 1 204 ? -5.277 5.844 -3.850 1.00 47.06 204 PHE A O 1
ATOM 1562 N N . VAL A 1 205 ? -5.402 3.719 -3.132 1.00 53.94 205 VAL A N 1
ATOM 1563 C CA . VAL A 1 205 ? -4.670 3.164 -4.278 1.00 53.94 205 VAL A CA 1
ATOM 1564 C C . VAL A 1 205 ? -5.709 2.566 -5.213 1.00 53.94 205 VAL A C 1
ATOM 1566 O O . VAL A 1 205 ? -6.335 1.554 -4.894 1.00 53.94 205 VAL A O 1
ATOM 1569 N N . VAL A 1 206 ? -5.943 3.236 -6.339 1.00 55.06 206 VAL A N 1
ATOM 1570 C CA . VAL A 1 206 ? -6.824 2.741 -7.395 1.00 55.06 206 VAL A CA 1
ATOM 1571 C C . VAL A 1 206 ? -5.949 2.053 -8.423 1.00 55.06 206 VAL A C 1
ATOM 1573 O O . VAL A 1 206 ? -5.097 2.676 -9.057 1.00 55.06 206 VAL A O 1
ATOM 1576 N N . VAL A 1 207 ? -6.185 0.765 -8.611 1.00 60.62 207 VAL A N 1
ATOM 1577 C CA . VAL A 1 207 ? -5.537 -0.026 -9.643 1.00 60.62 207 VAL A CA 1
ATOM 1578 C C . VAL A 1 207 ? -6.627 -0.516 -10.587 1.00 60.62 207 VAL A C 1
ATOM 1580 O O . VAL A 1 207 ? -7.430 -1.387 -10.248 1.00 60.62 207 VAL A O 1
ATOM 1583 N N . ARG A 1 208 ? -6.680 0.072 -11.783 1.00 59.12 208 ARG A N 1
ATOM 1584 C CA . ARG A 1 208 ? -7.602 -0.356 -12.839 1.00 59.12 208 ARG A CA 1
ATOM 1585 C C . ARG A 1 208 ? -6.890 -1.248 -13.837 1.00 59.12 208 ARG A C 1
ATOM 1587 O O . ARG A 1 208 ? -5.738 -1.005 -14.193 1.00 59.12 208 ARG A O 1
ATOM 1594 N N . ARG A 1 209 ? -7.613 -2.235 -14.360 1.00 62.84 209 ARG A N 1
ATOM 1595 C CA . ARG A 1 209 ? -7.200 -2.922 -15.585 1.00 62.84 209 ARG A CA 1
ATOM 1596 C C . ARG A 1 209 ? -7.054 -1.873 -16.694 1.00 62.84 209 ARG A C 1
ATOM 1598 O O . ARG A 1 209 ? -7.982 -1.091 -16.910 1.00 62.84 209 ARG A O 1
ATOM 1605 N N . ALA A 1 210 ? -5.911 -1.837 -17.381 1.00 58.53 210 ALA A N 1
ATOM 1606 C CA . ALA A 1 210 ? -5.784 -1.018 -18.580 1.00 58.53 210 ALA A CA 1
ATOM 1607 C C . ALA A 1 210 ? -6.794 -1.544 -19.614 1.00 58.53 210 ALA A C 1
ATOM 1609 O O . ALA A 1 210 ? -6.663 -2.669 -20.097 1.00 58.53 210 ALA A O 1
ATOM 1610 N N . MET A 1 211 ? -7.852 -0.779 -19.894 1.00 53.75 211 MET A N 1
ATOM 1611 C CA . MET A 1 211 ? -8.729 -1.085 -21.022 1.00 53.75 211 MET A CA 1
ATOM 1612 C C . MET A 1 211 ? -7.910 -0.847 -22.285 1.00 53.75 211 MET A C 1
ATOM 1614 O O . MET A 1 211 ? -7.287 0.208 -22.403 1.00 53.75 211 MET A O 1
ATOM 1618 N N . GLY A 1 212 ? -7.862 -1.835 -23.181 1.00 49.09 212 GLY A N 1
ATOM 1619 C CA . GLY A 1 212 ? -7.199 -1.672 -24.470 1.00 49.09 212 GLY A CA 1
ATOM 1620 C C . GLY A 1 212 ? -7.748 -0.417 -25.138 1.00 49.09 212 GLY A C 1
ATOM 1621 O O . GLY A 1 212 ? -8.943 -0.350 -25.419 1.00 49.09 212 GLY A O 1
ATOM 1622 N N . MET A 1 213 ? -6.904 0.600 -25.319 1.00 36.03 213 MET A N 1
ATOM 1623 C CA . MET A 1 213 ? -7.257 1.677 -26.232 1.00 36.03 213 MET A CA 1
ATOM 1624 C C . MET A 1 213 ? -7.297 1.052 -27.630 1.00 36.03 213 MET A C 1
ATOM 1626 O O . MET A 1 213 ? -6.361 0.316 -27.965 1.00 36.03 213 MET A O 1
ATOM 1630 N N . PRO A 1 214 ? -8.365 1.267 -28.416 1.00 30.36 214 PRO A N 1
ATOM 1631 C CA . PRO A 1 214 ? -8.314 0.914 -29.824 1.00 30.36 214 PRO A CA 1
ATOM 1632 C C . PRO A 1 214 ? -7.155 1.681 -30.490 1.00 30.36 214 PRO A C 1
ATOM 1634 O O . PRO A 1 214 ? -6.814 2.770 -30.013 1.00 30.36 214 PRO A O 1
ATOM 1637 N N . PRO A 1 215 ? -6.517 1.079 -31.511 1.00 37.81 215 PRO A N 1
ATOM 1638 C CA . PRO A 1 215 ? -5.414 1.695 -32.245 1.00 37.81 215 PRO A CA 1
ATOM 1639 C C . PRO A 1 215 ? -5.807 3.028 -32.886 1.00 37.81 215 PRO A C 1
ATOM 1641 O O . PRO A 1 215 ? -6.996 3.186 -33.249 1.00 37.81 215 PRO A O 1
#

Secondary structure (DSSP, 8-state):
-PPPPPPP------------------SSPPPPPP-SB--SSSTT-B--PPPPP-PPTTPPPEEEEE-TT--TTSBGGGT-SB--HHHHHHHHSS---SS----SSHHHHHHHHHHSS-GGGGT-SS-GGG--SSTT-S----TT---HHHHHHHTTEEEEEEE----S-SSS---HHHHHHHHHTT-SS---PPPTT-----EEEEEEE------